Protein AF-A0A2N0NR25-F1 (afdb_monomer)

InterPro domains:
  IPR013083 Zinc finger, RING/FYVE/PHD-type [G3DSA:3.30.40.10] (172-252)

Mean predicted aligned error: 12.13 Å

pLDDT: mean 76.72, std 20.19, range [31.14, 97.19]

Nearest PDB structures (foldseek):
  7bfq-assembly1_C  TM=3.599E-01  e=1.971E-01  Homo sapiens
  8fbk-assembly1_A  TM=4.829E-01  e=1.375E+00  synthetic construct
  3sl9-assembly4_G  TM=4.661E-01  e=1.443E+00  Homo sapiens
  6w2v-assembly1_A  TM=3.492E-01  e=6.635E-01  synthetic construct
  7mp5-assembly1_B  TM=3.362E-01  e=1.515E+00  Homo sapiens

Secondary structure (DSSP, 8-state):
-HHHHHHHHHHHHHHHHHTTSPPPTHHHHHHHHHHHHHHHTTS-S-GGGGG--SS----TTHHHHHHHHHHHHHHHH---HHHHHHHHHHHHHHHHH-SSHHHHHHHHHHHHHHHHH-TTTSTHHHHHHHHHHHHHHHH--SSSS-HHHHHHHHHHHHHHHHHHHS-STT--------SSTHHHHHHHHHHHHB-TTT-SB-SEEEEETTS-EEEHHHHHH-SSSB-TTT--B--GGGEEEEE-HHHHHHHHHHHHHTTSS--HHHHHHHHHTTS----------

Structure (mmCIF, N/CA/C/O backbone):
data_AF-A0A2N0NR25-F1
#
_entry.id   AF-A0A2N0NR25-F1
#
loop_
_atom_site.group_PDB
_atom_site.id
_atom_site.type_symbol
_atom_site.label_atom_id
_atom_site.label_alt_id
_atom_site.label_comp_id
_atom_site.label_asym_id
_atom_site.label_entity_id
_atom_site.label_seq_id
_atom_site.pdbx_PDB_ins_code
_atom_site.Cartn_x
_atom_site.Cartn_y
_atom_site.Cartn_z
_atom_site.occupancy
_atom_site.B_iso_or_equiv
_atom_site.auth_seq_id
_atom_site.auth_comp_id
_atom_site.auth_asym_id
_atom_site.auth_atom_id
_atom_site.pdbx_PDB_model_num
ATOM 1 N N . MET A 1 1 ? -8.308 -1.588 2.323 1.00 85.00 1 MET A N 1
ATOM 2 C CA . MET A 1 1 ? -7.421 -1.716 3.499 1.00 85.00 1 MET A CA 1
ATOM 3 C C . MET A 1 1 ? -6.964 -3.151 3.746 1.00 85.00 1 MET A C 1
ATOM 5 O O . MET A 1 1 ? -5.822 -3.405 3.422 1.00 85.00 1 MET A O 1
ATOM 9 N N . VAL A 1 2 ? -7.801 -4.110 4.178 1.00 87.12 2 VAL A N 1
ATOM 10 C CA . VAL A 1 2 ? -7.342 -5.496 4.485 1.00 87.12 2 VAL A CA 1
ATOM 11 C C . VAL A 1 2 ? -6.565 -6.168 3.344 1.00 87.12 2 VAL A C 1
ATOM 13 O O . VAL A 1 2 ? -5.477 -6.680 3.563 1.00 87.12 2 VAL A O 1
ATOM 16 N N . LEU A 1 3 ? -7.084 -6.138 2.112 1.00 91.06 3 LEU A N 1
ATOM 17 C CA . LEU A 1 3 ? -6.366 -6.705 0.959 1.00 91.06 3 LEU A CA 1
ATOM 18 C C . LEU A 1 3 ? -5.025 -6.006 0.699 1.00 91.06 3 LEU A C 1
ATOM 20 O O . LEU A 1 3 ? -4.043 -6.673 0.393 1.00 91.06 3 LEU A O 1
ATOM 24 N N . MET A 1 4 ? -4.972 -4.682 0.876 1.00 94.19 4 MET A N 1
ATOM 25 C CA . MET A 1 4 ? -3.715 -3.943 0.759 1.00 94.19 4 MET A CA 1
ATOM 26 C C . MET A 1 4 ? -2.737 -4.372 1.849 1.00 94.19 4 MET A C 1
ATOM 28 O O . MET A 1 4 ? -1.580 -4.602 1.534 1.00 94.19 4 MET A O 1
ATOM 32 N N . GLU A 1 5 ? -3.188 -4.551 3.091 1.00 93.94 5 GLU A N 1
ATOM 33 C CA . GLU A 1 5 ? -2.326 -5.021 4.180 1.00 93.94 5 GLU A CA 1
ATOM 34 C C . GLU A 1 5 ? -1.690 -6.375 3.840 1.00 93.94 5 GLU A C 1
ATOM 36 O O . GLU A 1 5 ? -0.487 -6.558 4.022 1.00 93.94 5 GLU A O 1
ATOM 41 N N . TYR A 1 6 ? -2.462 -7.299 3.257 1.00 93.50 6 TYR A N 1
ATOM 42 C CA . TYR A 1 6 ? -1.918 -8.560 2.752 1.00 93.50 6 TYR A CA 1
ATOM 43 C C . TYR A 1 6 ? -0.880 -8.340 1.649 1.00 93.50 6 TYR A C 1
ATOM 45 O O . TYR A 1 6 ? 0.199 -8.926 1.714 1.00 93.50 6 TYR A O 1
ATOM 53 N N . PHE A 1 7 ? -1.166 -7.494 0.657 1.00 94.00 7 PHE A N 1
ATOM 54 C CA . PHE A 1 7 ? -0.228 -7.208 -0.434 1.00 94.00 7 PHE A CA 1
ATOM 55 C C . PHE A 1 7 ? 1.091 -6.636 0.087 1.00 94.00 7 PHE A C 1
ATOM 57 O O . PHE A 1 7 ? 2.157 -7.142 -0.262 1.00 94.00 7 PHE A O 1
ATOM 64 N N . TRP A 1 8 ? 1.021 -5.651 0.981 1.00 93.69 8 TRP A N 1
ATOM 65 C CA . TRP A 1 8 ? 2.184 -5.060 1.637 1.00 93.69 8 TRP A CA 1
ATOM 66 C C . TRP A 1 8 ? 2.956 -6.087 2.477 1.00 93.69 8 TRP A C 1
ATOM 68 O O . TRP A 1 8 ? 4.179 -6.162 2.377 1.00 93.69 8 TRP A O 1
ATOM 78 N N . SER A 1 9 ? 2.257 -6.942 3.230 1.00 91.88 9 SER A N 1
ATOM 79 C CA . SER A 1 9 ? 2.874 -8.002 4.042 1.00 91.88 9 SER A CA 1
ATOM 80 C C . SER A 1 9 ? 3.640 -9.027 3.203 1.00 91.88 9 SER A C 1
ATOM 82 O O . SER A 1 9 ? 4.720 -9.475 3.590 1.00 91.88 9 SER A O 1
ATOM 84 N N . TYR A 1 10 ? 3.086 -9.443 2.062 1.00 89.75 10 TYR A N 1
ATOM 85 C CA . TYR A 1 10 ? 3.768 -10.383 1.173 1.00 89.75 10 TYR A CA 1
ATOM 86 C C . TYR A 1 10 ? 4.930 -9.727 0.433 1.00 89.75 10 TYR A C 1
ATOM 88 O O . TYR A 1 10 ? 5.976 -10.356 0.283 1.00 89.75 10 TYR A O 1
ATOM 96 N N . LEU A 1 11 ? 4.774 -8.468 0.023 1.00 88.75 11 LEU A N 1
ATOM 97 C CA . LEU A 1 11 ? 5.850 -7.711 -0.601 1.00 88.75 11 LEU A CA 1
ATOM 98 C C . LEU A 1 11 ? 7.057 -7.562 0.340 1.00 88.75 11 LEU A C 1
ATOM 100 O O . LEU A 1 11 ? 8.195 -7.761 -0.085 1.00 88.75 11 LEU A O 1
ATOM 104 N N . GLU A 1 12 ? 6.814 -7.268 1.621 1.00 87.38 12 GLU A N 1
ATOM 105 C CA . GLU A 1 12 ? 7.863 -7.195 2.644 1.00 87.38 12 GLU A CA 1
ATOM 106 C C . GLU A 1 12 ? 8.647 -8.515 2.741 1.00 87.38 12 GLU A C 1
ATOM 108 O O . GLU A 1 12 ? 9.879 -8.508 2.735 1.00 87.38 12 GLU A O 1
ATOM 113 N N . LYS A 1 13 ? 7.944 -9.656 2.744 1.00 85.19 13 LYS A N 1
ATOM 114 C CA . LYS A 1 13 ? 8.562 -10.992 2.794 1.00 85.19 13 LYS A CA 1
ATOM 115 C C . LYS A 1 13 ? 9.376 -11.315 1.544 1.00 85.19 13 LYS A C 1
ATOM 117 O O . LYS A 1 13 ? 10.512 -11.769 1.662 1.00 85.19 13 LYS A O 1
ATOM 122 N N . GLU A 1 14 ? 8.815 -11.076 0.359 1.00 79.62 14 GLU A N 1
ATOM 123 C CA . GLU A 1 14 ? 9.507 -11.328 -0.909 1.00 79.62 14 GLU A CA 1
ATOM 124 C C . GLU A 1 14 ? 10.803 -10.525 -0.987 1.00 79.62 14 GLU A C 1
ATOM 126 O O . GLU A 1 14 ? 11.853 -11.069 -1.325 1.00 79.62 14 GLU A O 1
ATOM 131 N N . ARG A 1 15 ? 10.767 -9.258 -0.568 1.00 75.50 15 ARG A N 1
ATOM 132 C CA . ARG A 1 15 ? 11.955 -8.410 -0.487 1.00 75.50 15 ARG A CA 1
ATOM 133 C C . ARG A 1 15 ? 13.023 -8.977 0.447 1.00 75.50 15 ARG A C 1
ATOM 135 O O . ARG A 1 15 ? 14.198 -8.979 0.078 1.00 75.50 15 ARG A O 1
ATOM 142 N N . SER A 1 16 ? 12.646 -9.436 1.641 1.00 73.12 16 SER A N 1
ATOM 143 C CA . SER A 1 16 ? 13.597 -10.065 2.565 1.00 73.12 16 SER A CA 1
ATOM 144 C C . SER A 1 16 ? 14.283 -11.282 1.937 1.00 73.12 16 SER A C 1
ATOM 146 O O . SER A 1 16 ? 15.469 -11.482 2.172 1.00 73.12 16 SER A O 1
ATOM 148 N N . ASN A 1 17 ? 13.586 -12.038 1.084 1.00 66.69 17 ASN A N 1
ATOM 149 C CA . ASN A 1 17 ? 14.153 -13.188 0.376 1.00 66.69 17 ASN A CA 1
ATOM 150 C C . ASN A 1 17 ? 15.095 -12.787 -0.775 1.00 66.69 17 ASN A C 1
ATOM 152 O 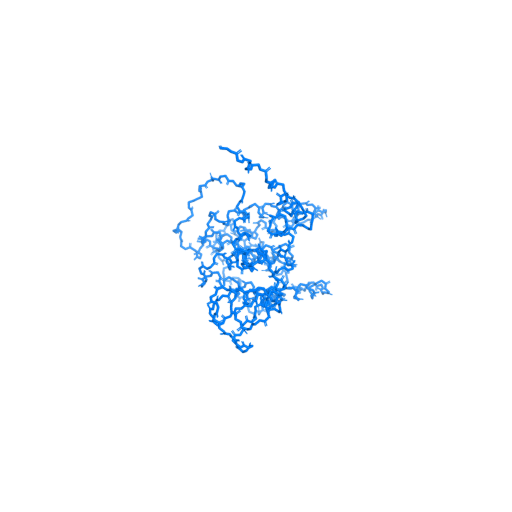O . ASN A 1 17 ? 16.104 -13.455 -0.996 1.00 66.69 17 ASN A O 1
ATOM 156 N N . VAL A 1 18 ? 14.799 -11.695 -1.494 1.00 64.06 18 VAL A N 1
ATOM 157 C CA . VAL A 1 18 ? 15.657 -11.174 -2.580 1.00 64.06 18 VAL A CA 1
ATOM 158 C C . VAL A 1 18 ? 17.027 -10.744 -2.061 1.00 64.06 18 VAL A C 1
ATOM 160 O O . VAL A 1 18 ? 18.036 -11.010 -2.704 1.00 64.06 18 VAL A O 1
ATOM 163 N N . ALA A 1 19 ? 17.087 -10.129 -0.878 1.00 56.50 19 ALA A N 1
ATOM 164 C CA . ALA A 1 19 ? 18.354 -9.722 -0.269 1.00 56.50 19 ALA A CA 1
ATOM 165 C C . ALA A 1 19 ? 19.300 -10.906 0.034 1.00 56.50 19 ALA A C 1
ATOM 167 O O . ALA A 1 19 ? 20.488 -10.683 0.255 1.00 56.50 19 ALA A O 1
ATOM 168 N N . LEU A 1 20 ? 18.791 -12.147 0.037 1.00 50.25 20 LEU A N 1
ATOM 169 C CA . LEU A 1 20 ? 19.560 -13.362 0.316 1.00 50.25 20 LEU A CA 1
ATOM 170 C C . LEU A 1 20 ? 20.011 -14.146 -0.930 1.00 50.25 20 LEU A C 1
ATOM 172 O O . LEU A 1 20 ? 20.940 -14.938 -0.803 1.00 50.25 20 LEU A O 1
ATOM 176 N N . ASN A 1 21 ? 19.413 -13.947 -2.111 1.00 47.53 21 ASN A N 1
ATOM 177 C CA . ASN A 1 21 ? 19.676 -14.788 -3.290 1.00 47.53 21 ASN A CA 1
ATOM 178 C C . ASN A 1 21 ? 19.970 -13.942 -4.543 1.00 47.53 21 ASN A C 1
ATOM 180 O O . ASN A 1 21 ? 19.157 -13.110 -4.940 1.00 47.53 21 ASN A O 1
ATOM 184 N N . SER A 1 22 ? 21.119 -14.169 -5.192 1.00 45.81 22 SER A N 1
ATOM 185 C CA . SER A 1 22 ? 21.520 -13.444 -6.406 1.00 45.81 22 SER A CA 1
ATOM 186 C C . SER A 1 22 ? 20.692 -13.841 -7.636 1.00 45.81 22 SER A C 1
ATOM 188 O O . SER A 1 22 ? 20.356 -15.008 -7.835 1.00 45.81 22 SER A O 1
ATOM 190 N N . VAL A 1 23 ? 20.386 -12.838 -8.461 1.00 52.59 23 VAL A N 1
ATOM 191 C CA . VAL A 1 23 ? 19.492 -12.873 -9.630 1.00 52.59 23 VAL A CA 1
ATOM 192 C C . VAL A 1 23 ? 19.959 -13.880 -10.696 1.00 52.59 23 VAL A C 1
ATOM 194 O O . VAL A 1 23 ? 21.131 -13.912 -11.066 1.00 52.59 23 VAL A O 1
ATOM 197 N N . LEU A 1 24 ? 19.018 -14.701 -11.179 1.00 50.34 24 LEU A N 1
ATOM 198 C CA . LEU A 1 24 ? 19.195 -15.748 -12.196 1.00 50.34 24 LEU A CA 1
ATOM 199 C C . LEU A 1 24 ? 19.086 -15.216 -13.643 1.00 50.34 24 LEU A C 1
ATOM 201 O O . LEU A 1 24 ? 18.518 -14.158 -13.911 1.00 50.34 24 LEU A O 1
ATOM 205 N N . ASP A 1 25 ? 19.576 -16.041 -14.570 1.00 44.34 25 ASP A N 1
ATOM 206 C CA . ASP A 1 25 ? 19.755 -15.866 -16.023 1.00 44.34 25 ASP A CA 1
ATOM 207 C C . ASP A 1 25 ? 18.540 -15.326 -16.823 1.00 44.34 25 ASP A C 1
ATOM 209 O O . ASP A 1 25 ? 18.700 -14.799 -17.921 1.00 44.34 25 ASP A O 1
ATOM 213 N N . SER A 1 26 ? 17.310 -15.380 -16.295 1.00 50.06 26 SER A N 1
ATOM 214 C CA . SER A 1 26 ? 16.101 -14.900 -16.992 1.00 50.06 26 SER A CA 1
ATOM 215 C C . SER A 1 26 ? 15.962 -13.374 -17.056 1.00 50.06 26 SER A C 1
ATOM 217 O O . SER A 1 26 ? 15.250 -12.867 -17.926 1.00 50.06 26 SER A O 1
ATOM 219 N N . GLN A 1 27 ? 16.673 -12.631 -16.203 1.00 58.12 27 GLN A N 1
ATOM 220 C CA . GLN A 1 27 ? 16.675 -11.167 -16.243 1.00 58.12 27 GLN A CA 1
ATOM 221 C C . GLN A 1 27 ? 17.344 -10.614 -17.511 1.00 58.12 27 GLN A C 1
ATOM 223 O O . GLN A 1 27 ? 16.845 -9.665 -18.118 1.00 58.12 27 GLN A O 1
ATOM 228 N N . SER A 1 28 ? 18.432 -11.253 -17.950 1.00 60.28 28 SER A N 1
ATOM 229 C CA . SER A 1 28 ? 19.191 -10.833 -19.132 1.00 60.28 28 SER A CA 1
ATOM 230 C C . SER A 1 28 ? 18.331 -10.870 -20.403 1.00 60.28 28 SER A C 1
ATOM 232 O O . SER A 1 28 ? 18.379 -9.941 -21.209 1.00 60.28 28 SER A O 1
ATOM 234 N N . LYS A 1 29 ? 17.463 -11.887 -20.535 1.00 60.28 29 LYS A N 1
ATOM 235 C CA . LYS A 1 29 ? 16.533 -12.050 -21.664 1.00 60.28 29 LYS A CA 1
ATOM 236 C C . LYS A 1 29 ? 15.490 -10.931 -21.725 1.00 60.28 29 LYS A C 1
ATOM 238 O O . LYS A 1 29 ? 15.228 -10.403 -22.803 1.00 60.28 29 LYS A O 1
ATOM 243 N N . PHE A 1 30 ? 14.899 -10.544 -20.592 1.00 63.53 30 PHE A N 1
ATOM 244 C CA . PHE A 1 30 ? 13.914 -9.455 -20.564 1.00 63.53 30 PHE A CA 1
ATOM 245 C C . PHE A 1 30 ? 14.567 -8.097 -20.855 1.00 63.53 30 PHE A C 1
ATOM 247 O O . PHE A 1 30 ? 14.031 -7.310 -21.637 1.00 63.53 30 PHE A O 1
ATOM 254 N N . ASP A 1 31 ? 15.754 -7.844 -20.297 1.00 65.19 31 ASP A N 1
ATOM 255 C CA . ASP A 1 31 ? 16.522 -6.629 -20.584 1.00 65.19 31 ASP A CA 1
ATOM 256 C C . ASP A 1 31 ? 16.915 -6.538 -22.058 1.00 65.19 31 ASP A C 1
ATOM 258 O O . ASP A 1 31 ? 16.825 -5.469 -22.668 1.00 65.19 31 ASP A O 1
ATOM 262 N N . GLU A 1 32 ? 17.313 -7.655 -22.664 1.00 67.50 32 GLU A N 1
ATOM 263 C CA . GLU A 1 32 ? 17.609 -7.725 -24.089 1.00 67.50 32 GLU A CA 1
ATOM 264 C C . GLU A 1 32 ? 16.365 -7.417 -24.933 1.00 67.50 32 GLU A C 1
ATOM 266 O O . GLU A 1 32 ? 16.444 -6.606 -25.857 1.00 67.50 32 GLU A O 1
ATOM 271 N N . ILE A 1 33 ? 15.211 -8.002 -24.596 1.00 64.69 33 ILE A N 1
ATOM 272 C CA . ILE A 1 33 ? 13.935 -7.756 -25.282 1.00 64.69 33 ILE A CA 1
ATOM 273 C C . ILE A 1 33 ? 13.518 -6.287 -25.159 1.00 64.69 33 ILE A C 1
ATOM 275 O O . ILE A 1 33 ? 13.204 -5.667 -26.173 1.00 64.69 33 ILE A O 1
ATOM 279 N N . SER A 1 34 ? 13.565 -5.707 -23.957 1.00 59.69 34 SER A N 1
ATOM 280 C CA . SER A 1 34 ? 13.229 -4.298 -23.710 1.00 59.69 34 SER A CA 1
ATOM 281 C C . SER A 1 34 ? 14.142 -3.355 -24.506 1.00 59.69 34 SER A C 1
ATOM 283 O O . SER A 1 34 ? 13.676 -2.466 -25.226 1.00 59.69 34 SER A O 1
ATOM 285 N N . ASN A 1 35 ? 15.455 -3.603 -24.485 1.00 65.88 35 ASN A N 1
ATOM 286 C CA . ASN A 1 35 ? 16.429 -2.799 -25.223 1.00 65.88 35 ASN A CA 1
ATOM 287 C C . ASN A 1 35 ? 16.318 -2.976 -26.750 1.00 65.88 35 ASN A C 1
ATOM 289 O O . ASN A 1 35 ? 16.480 -2.004 -27.496 1.00 65.88 35 ASN A O 1
ATOM 293 N N . LYS A 1 36 ? 16.027 -4.190 -27.241 1.00 64.56 36 LYS A N 1
ATOM 294 C CA . LYS A 1 36 ? 15.748 -4.451 -28.664 1.00 64.56 36 LYS A CA 1
ATOM 295 C C . LYS A 1 36 ? 14.467 -3.761 -29.107 1.00 64.56 36 LYS A C 1
ATOM 297 O O . LYS A 1 36 ? 14.478 -3.115 -30.150 1.00 64.56 36 LYS A O 1
ATOM 302 N N . LEU A 1 37 ? 13.409 -3.822 -28.301 1.00 57.62 37 LEU A N 1
ATOM 303 C CA . LEU A 1 37 ? 12.152 -3.125 -28.548 1.00 57.62 37 LEU A CA 1
ATOM 304 C C . LEU A 1 37 ? 12.381 -1.628 -28.701 1.00 57.62 37 LEU A C 1
ATOM 306 O O . LEU A 1 37 ? 11.933 -1.059 -29.687 1.00 57.62 37 LEU A O 1
ATOM 310 N N . VAL A 1 38 ? 13.153 -0.989 -27.818 1.00 56.56 38 VAL A N 1
ATOM 311 C CA . VAL A 1 38 ? 13.458 0.447 -27.950 1.00 56.56 38 VAL A CA 1
ATOM 312 C C . VAL A 1 38 ? 14.284 0.783 -29.193 1.00 56.56 38 VAL A C 1
ATOM 314 O O . VAL A 1 38 ? 14.025 1.800 -29.842 1.00 56.56 38 VAL A O 1
ATOM 317 N N . LYS A 1 39 ? 15.211 -0.087 -29.604 1.00 57.16 39 LYS A N 1
ATOM 318 C CA . LYS A 1 39 ? 15.923 0.071 -30.884 1.00 57.16 39 LYS A CA 1
ATOM 319 C C . LYS A 1 39 ? 14.987 -0.096 -32.089 1.00 57.16 39 LYS A C 1
ATOM 321 O O . LYS A 1 39 ? 15.091 0.675 -33.039 1.00 57.16 39 LYS A O 1
ATOM 326 N N . VAL A 1 40 ? 14.053 -1.044 -32.035 1.00 51.41 40 VAL A N 1
ATOM 327 C CA . VAL A 1 40 ? 13.039 -1.298 -33.075 1.00 51.41 40 VAL A CA 1
ATOM 328 C C . VAL A 1 40 ? 11.931 -0.242 -33.053 1.00 51.41 40 VAL A C 1
ATOM 330 O O . VAL A 1 40 ? 11.363 0.061 -34.087 1.00 51.41 40 VAL A O 1
ATOM 333 N N . PHE A 1 41 ? 11.668 0.446 -31.944 1.00 46.56 41 PHE A N 1
ATOM 334 C CA . PHE A 1 41 ? 10.737 1.580 -31.927 1.00 46.56 41 PHE A CA 1
ATOM 335 C C . PHE A 1 41 ? 11.236 2.787 -32.732 1.00 46.56 41 PHE A C 1
ATOM 337 O O . PHE A 1 41 ? 10.425 3.643 -33.078 1.00 46.56 41 PHE A O 1
ATOM 344 N N . LYS A 1 42 ? 12.523 2.830 -33.109 1.00 50.56 42 LYS A N 1
ATOM 345 C CA . LYS A 1 42 ? 13.000 3.757 -34.147 1.00 50.56 42 LYS A CA 1
ATOM 346 C C . LYS A 1 42 ? 12.573 3.334 -35.562 1.00 50.56 42 LYS A C 1
ATOM 348 O O . LYS A 1 42 ? 12.469 4.202 -36.416 1.00 50.56 42 LYS A O 1
ATOM 353 N N . ASN A 1 43 ? 12.275 2.050 -35.791 1.00 40.44 43 ASN A N 1
ATOM 354 C CA . ASN A 1 43 ? 11.951 1.448 -37.089 1.00 40.44 43 ASN A CA 1
ATOM 355 C C . ASN A 1 43 ? 10.791 0.420 -36.960 1.00 40.44 43 ASN A C 1
ATOM 357 O O . ASN A 1 43 ? 11.002 -0.759 -36.693 1.00 40.44 43 ASN A O 1
ATOM 361 N N . THR A 1 44 ? 9.560 0.897 -37.138 1.00 39.81 44 THR A N 1
ATOM 362 C CA . THR A 1 44 ? 8.237 0.238 -37.051 1.00 39.81 44 THR A CA 1
ATOM 363 C C . THR A 1 44 ? 8.134 -1.266 -37.410 1.00 39.81 44 THR A C 1
ATOM 365 O O . THR A 1 44 ? 8.597 -1.685 -38.465 1.00 39.81 44 THR A O 1
ATOM 368 N N . GLY A 1 45 ? 7.351 -2.042 -36.631 1.00 39.91 45 GLY A N 1
ATOM 369 C CA . GLY A 1 45 ? 6.303 -2.912 -37.213 1.00 39.91 45 GLY A CA 1
ATOM 370 C C . GLY A 1 45 ? 6.202 -4.402 -36.834 1.00 39.91 45 GLY A C 1
ATOM 371 O O . GLY A 1 45 ? 5.082 -4.887 -36.731 1.00 39.91 45 GLY A O 1
ATOM 372 N N . ASN A 1 46 ? 7.296 -5.143 -36.614 1.00 44.84 46 ASN A N 1
ATOM 373 C CA . ASN A 1 46 ? 7.253 -6.622 -36.750 1.00 44.84 46 ASN A CA 1
ATOM 374 C C . ASN A 1 46 ? 7.514 -7.474 -35.484 1.00 44.84 46 ASN A C 1
ATOM 376 O O . ASN A 1 46 ? 7.623 -8.692 -35.585 1.00 44.84 46 ASN A O 1
ATOM 380 N N . PHE A 1 47 ? 7.603 -6.884 -34.289 1.00 40.72 47 PHE A N 1
ATOM 381 C CA . PHE A 1 47 ? 8.230 -7.548 -33.130 1.00 40.72 47 PHE A CA 1
ATOM 382 C C . PHE A 1 47 ? 7.373 -8.594 -32.384 1.00 40.72 47 PHE A C 1
ATOM 384 O O . PHE A 1 47 ? 7.925 -9.477 -31.735 1.00 40.72 47 PHE A O 1
ATOM 391 N N . ILE A 1 48 ? 6.036 -8.537 -32.460 1.00 44.12 48 ILE A N 1
ATOM 392 C CA . ILE A 1 48 ? 5.165 -9.441 -31.672 1.00 44.12 48 ILE A CA 1
ATOM 393 C C . ILE A 1 48 ? 5.397 -10.922 -32.034 1.00 44.12 48 ILE A C 1
ATOM 395 O O . ILE A 1 48 ? 5.265 -11.788 -31.175 1.00 44.12 48 ILE A O 1
ATOM 399 N N . ASN A 1 49 ? 5.834 -11.209 -33.263 1.00 45.84 49 ASN A N 1
ATOM 400 C CA . ASN A 1 49 ? 6.103 -12.573 -33.720 1.00 45.84 49 ASN A CA 1
ATOM 401 C C . ASN A 1 49 ? 7.397 -13.179 -33.141 1.00 45.84 49 ASN A C 1
ATOM 403 O O . ASN A 1 49 ? 7.481 -14.399 -33.031 1.00 45.84 49 ASN A O 1
ATOM 407 N N . ASP A 1 50 ? 8.363 -12.359 -32.708 1.00 44.78 50 ASP A N 1
ATOM 408 C CA . ASP A 1 50 ? 9.642 -12.835 -32.149 1.00 44.78 50 ASP A CA 1
ATOM 409 C C . ASP A 1 50 ? 9.550 -13.170 -30.647 1.00 44.78 50 ASP A C 1
ATOM 411 O O . ASP A 1 50 ? 10.413 -13.857 -30.102 1.00 44.78 50 ASP A O 1
ATOM 415 N N . LEU A 1 51 ? 8.490 -12.715 -29.965 1.00 42.03 51 LEU A N 1
ATOM 416 C CA . LEU A 1 51 ? 8.262 -12.969 -28.537 1.00 42.03 51 LEU A CA 1
ATOM 417 C C . LEU A 1 51 ? 7.666 -14.367 -28.261 1.00 42.03 51 LEU A C 1
ATOM 419 O O . LEU A 1 51 ? 7.689 -14.834 -27.126 1.00 42.03 51 LEU A O 1
ATOM 423 N N . VAL A 1 52 ? 7.147 -15.051 -29.289 1.00 44.75 52 VAL A N 1
ATOM 424 C CA . VAL A 1 52 ? 6.437 -16.349 -29.201 1.00 44.75 52 VAL A CA 1
ATOM 425 C C . VAL A 1 52 ? 7.412 -17.546 -29.264 1.00 44.75 52 VAL A C 1
ATOM 427 O O . VAL A 1 52 ? 7.072 -18.648 -29.687 1.00 44.75 52 VAL A O 1
ATOM 430 N N . GLY A 1 53 ? 8.664 -17.354 -28.846 1.00 41.09 53 GLY A N 1
ATOM 431 C CA . GLY A 1 53 ? 9.661 -18.421 -28.754 1.00 41.09 53 GLY A CA 1
ATOM 432 C C . GLY A 1 53 ? 9.409 -19.360 -27.567 1.00 41.09 53 GLY A C 1
ATOM 433 O O . GLY A 1 53 ? 9.968 -19.135 -26.506 1.00 41.09 53 GLY A O 1
ATOM 434 N N . ASN A 1 54 ? 8.557 -20.371 -27.774 1.00 42.03 54 ASN A N 1
ATOM 435 C CA . ASN A 1 54 ? 8.334 -21.696 -27.141 1.00 42.03 54 ASN A CA 1
ATOM 436 C C . ASN A 1 54 ? 8.979 -22.152 -25.795 1.00 42.03 54 ASN A C 1
ATOM 438 O O . ASN A 1 54 ? 8.922 -23.345 -25.504 1.00 42.03 54 ASN A O 1
ATOM 442 N N . GLU A 1 55 ? 9.504 -21.293 -24.922 1.00 40.78 55 GLU A N 1
ATOM 443 C CA . GLU A 1 55 ? 9.832 -21.647 -23.529 1.00 40.78 55 GLU A CA 1
ATOM 444 C C . GLU A 1 55 ? 9.160 -20.669 -22.555 1.00 40.78 55 GLU A C 1
ATOM 446 O O . GLU A 1 55 ? 9.299 -19.454 -22.722 1.00 40.78 55 GLU A O 1
ATOM 451 N N . PRO A 1 56 ? 8.429 -21.149 -21.526 1.00 42.16 56 PRO A N 1
ATOM 452 C CA . PRO A 1 56 ? 7.869 -20.263 -20.517 1.00 42.16 56 PRO A CA 1
ATOM 453 C C . PRO A 1 56 ? 9.020 -19.560 -19.794 1.00 42.16 56 PRO A C 1
ATOM 455 O O . PRO A 1 56 ? 9.822 -20.194 -19.109 1.00 42.16 56 PRO A O 1
ATOM 458 N N . LEU A 1 57 ? 9.107 -18.238 -19.954 1.00 51.22 57 LEU A N 1
ATOM 459 C CA . LEU A 1 57 ? 10.033 -17.405 -19.198 1.00 51.22 57 LEU A CA 1
ATOM 460 C C . LEU A 1 57 ? 9.710 -17.577 -17.706 1.00 51.22 57 LEU A C 1
ATOM 462 O O . LEU A 1 57 ? 8.756 -16.991 -17.195 1.00 51.22 57 LEU A O 1
ATOM 466 N N . ALA A 1 58 ? 10.491 -18.398 -17.002 1.00 50.78 58 ALA A N 1
ATOM 467 C CA . ALA A 1 58 ? 10.491 -18.445 -15.546 1.00 50.78 58 ALA A CA 1
ATOM 468 C C . ALA A 1 58 ? 11.106 -17.132 -15.040 1.00 50.78 58 ALA A C 1
ATOM 470 O O . ALA A 1 58 ? 12.312 -17.025 -14.791 1.00 50.78 58 ALA A O 1
ATOM 471 N N . LEU A 1 59 ? 10.282 -16.085 -15.006 1.00 56.56 59 LEU A N 1
ATOM 472 C CA . LEU A 1 59 ? 10.702 -14.759 -14.581 1.00 56.56 59 LEU A CA 1
ATOM 473 C C . LEU A 1 59 ? 10.953 -14.786 -13.067 1.00 56.56 59 LEU A C 1
ATOM 475 O O . LEU A 1 59 ? 10.169 -15.383 -12.327 1.00 56.56 59 LEU A O 1
ATOM 479 N N . PRO A 1 60 ? 12.046 -14.185 -12.575 1.00 62.00 60 PRO A N 1
ATOM 480 C CA . PRO A 1 60 ? 12.289 -14.118 -11.145 1.00 62.00 60 PRO A CA 1
ATOM 481 C C . PRO A 1 60 ? 11.236 -13.205 -10.500 1.00 62.00 60 PRO A C 1
ATOM 483 O O . PRO A 1 60 ? 10.755 -12.261 -11.127 1.00 62.00 60 PRO A O 1
ATOM 486 N N . HIS A 1 61 ? 10.910 -13.452 -9.229 1.00 74.19 61 HIS A N 1
ATOM 487 C CA . HIS A 1 61 ? 9.977 -12.629 -8.441 1.00 74.19 61 HIS A CA 1
ATOM 488 C C . HIS A 1 61 ? 8.523 -12.615 -8.958 1.00 74.19 61 HIS A C 1
ATOM 490 O O . HIS A 1 61 ? 7.804 -11.630 -8.788 1.00 74.19 61 HIS A O 1
ATOM 496 N N . THR A 1 62 ? 8.047 -13.726 -9.534 1.00 81.44 62 THR A N 1
ATOM 497 C CA . THR A 1 62 ? 6.657 -13.892 -10.007 1.00 81.44 62 THR A CA 1
ATOM 498 C C . THR A 1 62 ? 5.607 -13.557 -8.949 1.00 81.44 62 THR A C 1
ATOM 500 O O . THR A 1 62 ? 4.567 -13.002 -9.292 1.00 81.44 62 THR A O 1
ATOM 503 N N . LEU A 1 63 ? 5.856 -13.854 -7.666 1.00 87.31 63 LEU A N 1
ATOM 504 C CA . LEU A 1 63 ? 4.914 -13.509 -6.598 1.00 87.31 63 LEU A CA 1
ATOM 505 C C . LEU A 1 63 ? 4.814 -11.991 -6.408 1.00 87.31 63 LEU A C 1
ATOM 507 O O . LEU A 1 63 ? 3.707 -11.465 -6.346 1.00 87.31 63 LEU A O 1
ATOM 511 N N . TRP A 1 64 ? 5.946 -11.281 -6.380 1.00 90.06 64 TRP A N 1
ATOM 512 C CA . TRP A 1 64 ? 5.964 -9.817 -6.345 1.00 90.06 64 TRP A CA 1
ATOM 513 C C . TRP A 1 64 ? 5.216 -9.241 -7.550 1.00 90.06 64 TRP A C 1
ATOM 515 O O . TRP A 1 64 ? 4.307 -8.429 -7.378 1.00 90.06 64 TRP A O 1
ATOM 525 N N . PHE A 1 65 ? 5.513 -9.721 -8.759 1.00 89.50 65 PHE A N 1
ATOM 526 C CA . PHE A 1 65 ? 4.778 -9.302 -9.951 1.00 89.50 65 PHE A CA 1
ATOM 527 C C . PHE A 1 65 ? 3.272 -9.565 -9.816 1.00 89.50 65 PHE A C 1
ATOM 529 O O . PHE A 1 65 ? 2.472 -8.679 -10.098 1.00 89.50 65 PHE A O 1
ATOM 536 N N . GLY A 1 66 ? 2.877 -10.747 -9.338 1.00 90.81 66 GLY A N 1
ATOM 537 C CA . GLY A 1 66 ? 1.478 -11.110 -9.122 1.00 90.81 66 GLY A CA 1
ATOM 538 C C . GLY A 1 66 ? 0.778 -10.209 -8.103 1.00 90.81 66 GLY A C 1
ATOM 539 O O . GLY A 1 66 ? -0.360 -9.812 -8.322 1.00 90.81 66 GLY A O 1
ATOM 540 N N . ILE A 1 67 ? 1.458 -9.812 -7.025 1.00 94.56 67 ILE A N 1
ATOM 541 C CA . ILE A 1 67 ? 0.931 -8.844 -6.049 1.00 94.56 67 ILE A CA 1
ATOM 542 C C . ILE A 1 67 ? 0.705 -7.483 -6.707 1.00 94.56 67 ILE A C 1
ATOM 544 O O . ILE A 1 67 ? -0.335 -6.861 -6.490 1.00 94.56 67 ILE A O 1
ATOM 548 N N . LEU A 1 68 ? 1.651 -7.025 -7.528 1.00 94.81 68 LEU A N 1
ATOM 549 C CA . LEU A 1 68 ? 1.505 -5.779 -8.276 1.00 94.81 68 LEU A CA 1
ATOM 550 C C . LEU A 1 68 ? 0.366 -5.867 -9.304 1.00 94.81 68 LEU A C 1
ATOM 552 O O . LEU A 1 68 ? -0.432 -4.940 -9.420 1.00 94.81 68 LEU A O 1
ATOM 556 N N . ASP A 1 69 ? 0.216 -6.994 -9.993 1.00 92.62 69 ASP A N 1
ATOM 557 C CA . ASP A 1 69 ? -0.902 -7.233 -10.909 1.00 92.62 69 ASP A CA 1
ATOM 558 C C . ASP A 1 69 ? -2.260 -7.210 -10.193 1.00 92.62 69 ASP A C 1
ATOM 560 O O . ASP A 1 69 ? -3.200 -6.543 -10.629 1.00 92.62 69 ASP A O 1
ATOM 564 N N . LEU A 1 70 ? -2.349 -7.833 -9.018 1.00 95.38 70 LEU A N 1
ATOM 565 C CA . LEU A 1 70 ? -3.535 -7.743 -8.171 1.00 95.38 70 LEU A CA 1
ATOM 566 C C . LEU A 1 70 ? -3.794 -6.311 -7.683 1.00 95.38 70 LEU A C 1
ATOM 568 O O . LEU A 1 70 ? -4.949 -5.890 -7.635 1.00 95.38 70 LEU A O 1
ATOM 572 N N . ALA A 1 71 ? -2.753 -5.541 -7.352 1.00 96.06 71 ALA A N 1
ATOM 573 C CA . ALA A 1 71 ? -2.891 -4.133 -6.982 1.00 96.06 71 ALA A CA 1
ATOM 574 C C . ALA A 1 71 ? -3.427 -3.288 -8.151 1.00 96.06 71 ALA A C 1
ATOM 576 O O . ALA A 1 71 ? -4.307 -2.451 -7.954 1.00 96.06 71 ALA A O 1
ATOM 577 N N . GLN A 1 72 ? -2.981 -3.550 -9.380 1.00 93.38 72 GLN A N 1
ATOM 578 C CA . GLN A 1 72 ? -3.549 -2.929 -10.575 1.00 93.38 72 GLN A CA 1
ATOM 579 C C . GLN A 1 72 ? -5.027 -3.290 -10.762 1.00 93.38 72 GLN A C 1
ATOM 581 O O . GLN A 1 72 ? -5.855 -2.412 -11.001 1.00 93.38 72 GLN A O 1
ATOM 586 N N . ASN A 1 73 ? -5.392 -4.560 -10.582 1.00 92.00 73 ASN A N 1
ATOM 587 C CA . ASN A 1 73 ? -6.794 -4.976 -10.620 1.00 92.00 73 ASN A CA 1
ATOM 588 C C . ASN A 1 73 ? -7.625 -4.265 -9.538 1.00 92.00 73 ASN A C 1
ATOM 590 O O . ASN A 1 73 ? -8.735 -3.811 -9.819 1.00 92.00 73 ASN A O 1
ATOM 594 N N . LEU A 1 74 ? -7.076 -4.079 -8.328 1.00 93.44 74 LEU A N 1
ATOM 595 C CA . LEU A 1 74 ? -7.719 -3.287 -7.274 1.00 93.44 74 LEU A CA 1
ATOM 596 C C . LEU A 1 74 ? -7.946 -1.832 -7.690 1.00 93.44 74 LEU A C 1
ATOM 598 O O . LEU A 1 74 ? -8.994 -1.273 -7.366 1.00 93.44 74 LEU A O 1
ATOM 602 N N . ILE A 1 75 ? -7.000 -1.223 -8.405 1.00 92.75 75 ILE A N 1
ATOM 603 C CA . ILE A 1 75 ? -7.140 0.140 -8.924 1.00 92.75 75 ILE A CA 1
ATOM 604 C C . ILE A 1 75 ? -8.336 0.246 -9.875 1.00 92.75 75 ILE A C 1
ATOM 606 O O . ILE A 1 75 ? -9.099 1.205 -9.773 1.00 92.75 75 ILE A O 1
ATOM 610 N N . HIS A 1 76 ? -8.531 -0.745 -10.749 1.00 88.44 76 HIS A N 1
ATOM 611 C CA . HIS A 1 76 ? -9.634 -0.761 -11.710 1.00 88.44 76 HIS A CA 1
ATOM 612 C C . HIS A 1 76 ? -11.011 -0.937 -11.060 1.00 88.44 76 HIS A C 1
ATOM 614 O O . HIS A 1 76 ? -11.973 -0.305 -11.493 1.00 88.44 76 HIS A O 1
ATOM 620 N N . ILE A 1 77 ? -11.122 -1.787 -10.036 1.00 91.06 77 ILE A N 1
ATOM 621 C CA . ILE A 1 77 ? -12.418 -2.089 -9.404 1.00 91.06 77 ILE A CA 1
ATOM 622 C C . ILE A 1 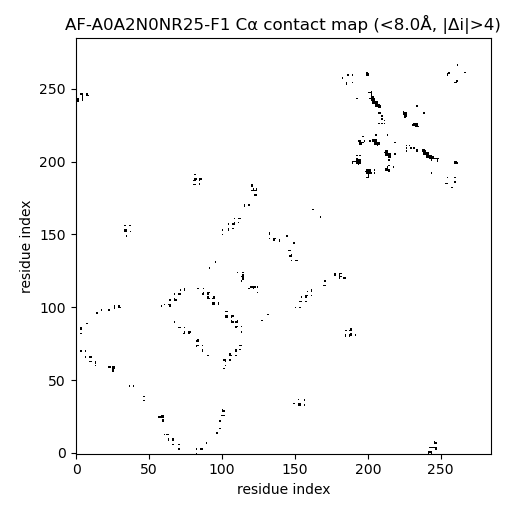77 ? -12.780 -1.127 -8.266 1.00 91.06 77 ILE A C 1
ATOM 624 O O . ILE A 1 77 ? -13.948 -1.021 -7.894 1.00 91.06 77 ILE A O 1
ATOM 628 N N . SER A 1 78 ? -11.794 -0.458 -7.665 1.00 90.12 78 SER A N 1
ATOM 629 C CA . SER A 1 78 ? -12.004 0.417 -6.513 1.00 90.12 78 SER A CA 1
ATOM 630 C C . SER A 1 78 ? -12.163 1.869 -6.939 1.00 90.12 78 SER A C 1
ATOM 632 O O . SER A 1 78 ? -11.371 2.400 -7.708 1.00 90.12 78 SER A O 1
ATOM 634 N N . THR A 1 79 ? -13.140 2.556 -6.353 1.00 90.06 79 THR A N 1
ATOM 635 C CA . THR A 1 79 ? -13.290 4.018 -6.446 1.00 90.06 79 THR A CA 1
ATOM 636 C C . THR A 1 79 ? -12.708 4.745 -5.230 1.00 90.06 79 THR A C 1
ATOM 638 O O . THR A 1 79 ? -12.753 5.974 -5.150 1.00 90.06 79 THR A O 1
ATOM 641 N N . ARG A 1 80 ? -12.171 4.005 -4.247 1.00 92.88 80 ARG A N 1
ATOM 642 C CA . ARG A 1 80 ? -11.643 4.582 -3.006 1.00 92.88 80 ARG A CA 1
ATOM 643 C C . ARG A 1 80 ? -10.265 5.190 -3.244 1.00 92.88 80 ARG A C 1
ATOM 645 O O . ARG A 1 80 ? -9.298 4.467 -3.483 1.00 92.88 80 ARG A O 1
ATOM 652 N N . LYS A 1 81 ? -10.163 6.508 -3.072 1.00 93.31 81 LYS A N 1
ATOM 653 C CA . LYS A 1 81 ? -8.915 7.264 -3.265 1.00 93.31 81 LYS A CA 1
ATOM 654 C C . LYS A 1 81 ? -7.771 6.792 -2.362 1.00 93.31 81 LYS A C 1
ATOM 656 O O . LYS A 1 81 ? -6.633 6.739 -2.804 1.00 93.31 81 LYS A O 1
ATOM 661 N N . SER A 1 82 ? -8.074 6.383 -1.133 1.00 93.44 82 SER A N 1
ATOM 662 C CA . SER A 1 82 ? -7.131 5.747 -0.200 1.00 93.44 82 SER A CA 1
ATOM 663 C C . SER A 1 82 ? -6.516 4.462 -0.761 1.00 93.44 82 SER A C 1
ATOM 665 O O . SER A 1 82 ? -5.327 4.220 -0.611 1.00 93.44 82 SER A O 1
ATOM 667 N N . THR A 1 83 ? -7.310 3.639 -1.454 1.00 95.56 83 THR A N 1
ATOM 668 C CA . THR A 1 83 ? -6.845 2.397 -2.080 1.00 95.56 83 THR A CA 1
ATOM 669 C C . THR A 1 83 ? -5.928 2.719 -3.248 1.00 95.56 83 THR A C 1
ATOM 671 O O . THR A 1 83 ? -4.861 2.121 -3.356 1.00 95.56 83 THR A O 1
ATOM 674 N N . HIS A 1 84 ? -6.290 3.705 -4.072 1.00 95.62 84 HIS A N 1
ATOM 675 C CA . HIS A 1 84 ? -5.407 4.219 -5.121 1.00 95.62 84 HIS A CA 1
ATOM 676 C C . HIS A 1 84 ? -4.108 4.787 -4.539 1.00 95.62 84 HIS A C 1
ATOM 678 O O . HIS A 1 84 ? -3.035 4.473 -5.043 1.00 95.62 84 HIS A O 1
ATOM 684 N N . GLY A 1 85 ? -4.183 5.538 -3.439 1.00 95.81 85 GLY A N 1
ATOM 685 C CA . GLY A 1 85 ? -3.019 6.063 -2.726 1.00 95.81 85 GLY A CA 1
ATOM 686 C C . GLY A 1 85 ? -2.111 4.968 -2.163 1.00 95.81 85 GLY A C 1
ATOM 687 O O . GLY A 1 85 ? -0.897 5.018 -2.338 1.00 95.81 85 GLY A O 1
ATOM 688 N N . LEU A 1 86 ? -2.681 3.929 -1.552 1.00 96.69 86 LEU A N 1
ATOM 689 C CA . LEU A 1 86 ? -1.918 2.773 -1.078 1.00 96.69 86 LEU A CA 1
ATOM 690 C C . LEU A 1 86 ? -1.252 2.019 -2.237 1.00 96.69 86 LEU A C 1
ATOM 692 O O . LEU A 1 86 ? -0.127 1.553 -2.080 1.00 96.69 86 LEU A O 1
ATOM 696 N N . CYS A 1 87 ? -1.911 1.908 -3.395 1.00 97.19 87 CYS A N 1
ATOM 697 C CA . CYS A 1 87 ? -1.311 1.303 -4.587 1.00 97.19 87 CYS A CA 1
ATOM 698 C C . CYS A 1 87 ? -0.197 2.177 -5.180 1.00 97.19 87 CYS A C 1
ATOM 700 O O . CYS A 1 87 ? 0.807 1.639 -5.637 1.00 97.19 87 CYS A O 1
ATOM 702 N N . TYR A 1 88 ? -0.338 3.506 -5.126 1.00 97.12 88 TYR A N 1
ATOM 703 C CA . TYR A 1 88 ? 0.726 4.443 -5.488 1.00 97.12 88 TYR A CA 1
ATOM 704 C C . TYR A 1 88 ? 1.976 4.203 -4.637 1.00 97.12 88 TYR A C 1
ATOM 706 O O . TYR A 1 88 ? 3.041 3.934 -5.190 1.00 97.12 88 TYR A O 1
ATOM 714 N N . TYR A 1 89 ? 1.850 4.202 -3.305 1.00 96.38 89 TYR A N 1
ATOM 715 C CA . TYR A 1 89 ? 2.997 3.952 -2.426 1.00 96.38 89 TYR A CA 1
ATOM 716 C C . TYR A 1 89 ? 3.576 2.541 -2.598 1.00 96.38 89 TYR A C 1
ATOM 718 O O . TYR A 1 89 ? 4.795 2.384 -2.570 1.00 96.38 89 TYR A O 1
ATOM 726 N N . LEU A 1 90 ? 2.734 1.528 -2.847 1.00 96.62 90 LEU A N 1
ATOM 727 C CA . LEU A 1 90 ? 3.183 0.158 -3.120 1.00 96.62 90 LEU A CA 1
ATOM 728 C C . LEU A 1 90 ? 4.037 0.098 -4.396 1.00 96.62 90 LEU A C 1
ATOM 730 O O . LEU A 1 90 ? 5.076 -0.565 -4.419 1.00 96.62 90 LEU A O 1
ATOM 734 N N . ALA A 1 91 ? 3.616 0.801 -5.452 1.00 97.12 91 ALA A N 1
ATOM 735 C CA . ALA A 1 91 ? 4.331 0.861 -6.720 1.00 97.12 91 ALA A CA 1
ATOM 736 C C . ALA A 1 91 ? 5.625 1.681 -6.619 1.00 97.12 91 ALA A C 1
ATOM 738 O O . ALA A 1 91 ? 6.649 1.242 -7.134 1.00 97.12 91 ALA A O 1
ATOM 739 N N . ILE A 1 92 ? 5.617 2.816 -5.910 1.00 95.25 92 ILE A N 1
ATOM 740 C CA . ILE A 1 92 ? 6.827 3.614 -5.660 1.00 95.25 92 ILE A CA 1
ATOM 741 C C . ILE A 1 92 ? 7.856 2.822 -4.850 1.00 95.25 92 ILE A C 1
ATOM 743 O O . ILE A 1 92 ? 9.022 2.760 -5.241 1.00 95.25 92 ILE A O 1
ATOM 747 N N . GLU A 1 93 ? 7.449 2.176 -3.752 1.00 93.06 93 GLU A N 1
ATOM 748 C CA . GLU A 1 93 ? 8.366 1.328 -2.981 1.00 93.06 93 GLU A CA 1
ATOM 749 C C . GLU A 1 93 ? 8.864 0.162 -3.836 1.00 93.06 93 GLU A C 1
ATOM 751 O O . GLU A 1 93 ? 10.053 -0.161 -3.808 1.00 93.06 93 GLU A O 1
ATOM 756 N N . SER A 1 94 ? 7.989 -0.419 -4.664 1.00 93.44 94 SER A N 1
ATOM 757 C CA . SER A 1 94 ? 8.390 -1.511 -5.543 1.00 93.44 94 SER A CA 1
ATOM 758 C C . SER A 1 94 ? 9.409 -1.082 -6.590 1.00 93.44 94 SER A C 1
ATOM 760 O O . SER A 1 94 ? 10.382 -1.792 -6.815 1.00 93.44 94 SER A O 1
ATOM 762 N N . LEU A 1 95 ? 9.230 0.094 -7.189 1.00 93.88 95 LEU A N 1
AT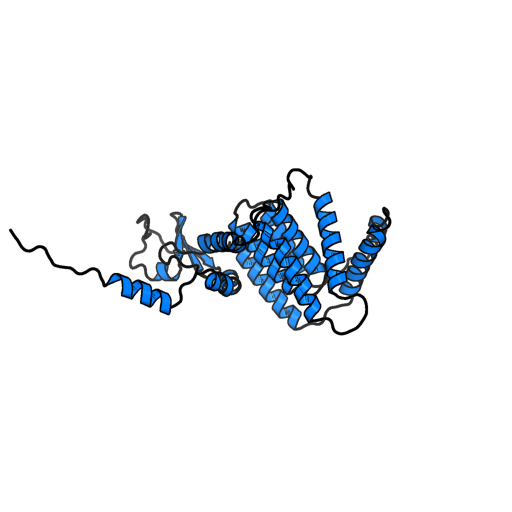OM 763 C CA . LEU A 1 95 ? 10.156 0.663 -8.161 1.00 93.88 95 LEU A CA 1
ATOM 764 C C . LEU A 1 95 ? 11.523 0.965 -7.528 1.00 93.88 95 LEU A C 1
ATOM 766 O O . LEU A 1 95 ? 12.561 0.592 -8.073 1.00 93.88 95 LEU A O 1
ATOM 770 N N . ASN A 1 96 ? 11.523 1.584 -6.343 1.00 89.88 96 ASN A N 1
ATOM 771 C CA . ASN A 1 96 ? 12.735 1.920 -5.588 1.00 89.88 96 ASN A CA 1
ATOM 772 C C . ASN A 1 96 ? 13.555 0.694 -5.168 1.00 89.88 96 ASN A C 1
ATOM 774 O O . ASN A 1 96 ? 14.754 0.811 -4.919 1.00 89.88 96 ASN A O 1
ATOM 778 N N . ARG A 1 97 ? 12.911 -0.469 -5.045 1.00 87.75 97 ARG A N 1
ATOM 779 C CA . ARG A 1 97 ? 13.528 -1.713 -4.570 1.00 87.75 97 ARG A CA 1
ATOM 780 C C . ARG A 1 97 ? 13.593 -2.798 -5.632 1.00 87.75 97 ARG A C 1
ATOM 782 O O . ARG A 1 97 ? 14.002 -3.910 -5.307 1.00 87.75 97 ARG A O 1
ATOM 789 N N . ALA A 1 98 ? 13.161 -2.499 -6.853 1.00 85.88 98 ALA A N 1
ATOM 790 C CA . ALA A 1 98 ? 13.016 -3.494 -7.894 1.00 85.88 98 ALA A CA 1
ATOM 791 C C . ALA A 1 98 ? 14.368 -4.185 -8.133 1.00 85.88 98 ALA A C 1
ATOM 793 O O . ALA A 1 98 ? 15.347 -3.506 -8.440 1.00 85.88 98 ALA A O 1
ATOM 794 N N . PRO A 1 99 ? 14.440 -5.520 -8.013 1.00 80.44 99 PRO A N 1
ATOM 795 C CA . PRO A 1 99 ? 15.682 -6.248 -8.254 1.00 80.44 99 PRO A CA 1
ATOM 796 C C . PRO A 1 99 ? 16.065 -6.250 -9.730 1.00 80.44 99 PRO A C 1
ATOM 798 O O . PRO A 1 99 ? 17.169 -6.655 -10.087 1.00 80.44 99 PRO A O 1
ATOM 801 N N . ASN A 1 100 ? 15.098 -5.935 -10.593 1.00 79.81 100 ASN A N 1
ATOM 802 C CA . ASN A 1 100 ? 15.138 -6.280 -11.991 1.00 79.81 100 ASN A CA 1
ATOM 803 C C . ASN A 1 100 ? 14.097 -5.453 -12.778 1.00 79.81 100 ASN A C 1
ATOM 805 O O . ASN A 1 100 ? 13.131 -4.930 -12.207 1.00 79.81 100 ASN A O 1
ATOM 809 N N . SER A 1 101 ? 14.283 -5.322 -14.089 1.00 82.25 101 SER A N 1
ATOM 810 C CA . SER A 1 101 ? 13.426 -4.487 -14.942 1.00 82.25 101 SER A CA 1
ATOM 811 C C . SER A 1 101 ? 12.017 -5.047 -15.156 1.00 82.25 101 SER A C 1
ATOM 813 O O . SER A 1 101 ? 11.108 -4.292 -15.498 1.00 82.25 101 SER A O 1
ATOM 815 N N . PHE A 1 102 ? 11.791 -6.337 -14.893 1.00 82.50 102 PHE A N 1
ATOM 816 C CA . PHE A 1 102 ? 10.461 -6.945 -14.939 1.00 82.50 102 PHE A CA 1
ATOM 817 C C . PHE A 1 102 ? 9.555 -6.425 -13.809 1.00 82.50 102 PHE A C 1
ATOM 819 O O . PHE A 1 102 ? 8.393 -6.086 -14.037 1.00 82.50 102 PHE A O 1
ATOM 826 N N . ILE A 1 103 ? 10.098 -6.266 -12.600 1.00 87.06 103 ILE A N 1
ATOM 827 C CA . ILE A 1 103 ? 9.388 -5.616 -11.491 1.00 87.06 103 ILE A CA 1
ATOM 828 C C . ILE A 1 103 ? 9.264 -4.106 -11.727 1.00 87.06 103 ILE A C 1
ATOM 830 O O . ILE A 1 103 ? 8.188 -3.547 -11.500 1.00 87.06 103 ILE A O 1
ATOM 834 N N . GLN A 1 104 ? 10.311 -3.447 -12.247 1.00 90.38 104 GLN A N 1
ATOM 835 C CA . GLN A 1 104 ? 10.230 -2.026 -12.623 1.00 90.38 104 GLN A CA 1
ATOM 836 C C . GLN A 1 104 ? 9.106 -1.785 -13.638 1.00 90.38 104 GLN A C 1
ATOM 838 O O . GLN A 1 104 ? 8.317 -0.863 -13.458 1.00 90.38 104 GLN A O 1
ATOM 843 N N . PHE A 1 105 ? 8.996 -2.635 -14.666 1.00 90.12 105 PHE A N 1
ATOM 844 C CA . PHE A 1 105 ? 7.958 -2.563 -15.693 1.00 90.12 105 PHE A CA 1
ATOM 845 C C . PHE A 1 105 ? 6.570 -2.491 -15.057 1.00 90.12 105 PHE A C 1
ATOM 847 O O . PHE A 1 105 ? 5.798 -1.576 -15.340 1.00 90.12 105 PHE A O 1
ATOM 854 N N . LYS A 1 106 ? 6.275 -3.433 -14.156 1.00 92.25 106 LYS A N 1
ATOM 855 C CA . LYS A 1 106 ? 4.954 -3.542 -13.542 1.00 92.25 106 LYS A CA 1
ATOM 856 C C . LYS A 1 106 ? 4.649 -2.392 -12.588 1.00 92.25 106 LYS A C 1
ATOM 858 O O . LYS A 1 106 ? 3.523 -1.902 -12.552 1.00 92.25 106 LYS A O 1
ATOM 863 N N . ALA A 1 107 ? 5.652 -1.927 -11.847 1.00 96.38 107 ALA A N 1
ATOM 864 C CA . ALA A 1 107 ? 5.513 -0.749 -10.999 1.00 96.38 107 ALA A CA 1
ATOM 865 C C . ALA A 1 107 ? 5.217 0.514 -11.831 1.00 96.38 107 ALA A C 1
ATOM 867 O O . ALA A 1 107 ? 4.294 1.257 -11.503 1.00 96.38 107 ALA A O 1
ATOM 868 N N . ILE A 1 108 ? 5.940 0.730 -12.938 1.00 95.44 108 ILE A N 1
ATOM 869 C CA . ILE A 1 108 ? 5.696 1.844 -13.870 1.00 95.44 108 ILE A CA 1
ATOM 870 C C . ILE A 1 108 ? 4.291 1.752 -14.479 1.00 95.44 108 ILE A C 1
ATOM 872 O O . ILE A 1 108 ? 3.608 2.770 -14.575 1.00 95.44 108 ILE A O 1
ATOM 876 N N . GLU A 1 109 ? 3.850 0.550 -14.863 1.00 93.12 109 GLU A N 1
ATOM 877 C CA . GLU A 1 109 ? 2.510 0.311 -15.411 1.00 93.12 109 GLU A CA 1
ATOM 878 C C . GLU A 1 109 ? 1.454 0.819 -14.418 1.00 93.12 109 GLU A C 1
ATOM 880 O O . GLU A 1 109 ? 0.698 1.734 -14.745 1.00 93.12 109 GLU A O 1
ATOM 885 N N . ILE A 1 110 ? 1.480 0.352 -13.163 1.00 95.88 110 ILE A N 1
ATOM 886 C CA . ILE A 1 110 ? 0.565 0.802 -12.096 1.00 95.88 110 ILE A CA 1
ATOM 887 C C . ILE A 1 110 ? 0.566 2.323 -11.925 1.00 95.88 110 ILE A C 1
ATOM 889 O O . ILE A 1 110 ? -0.497 2.936 -11.798 1.00 95.88 110 ILE A O 1
ATOM 893 N N . LEU A 1 111 ? 1.746 2.943 -11.929 1.00 96.56 111 LEU A N 1
ATOM 894 C CA . LEU A 1 111 ? 1.879 4.391 -11.792 1.00 96.56 111 LEU A CA 1
ATOM 895 C C . LEU A 1 111 ? 1.200 5.128 -12.958 1.00 96.56 111 LEU A C 1
ATOM 897 O O . LEU A 1 111 ? 0.466 6.090 -12.729 1.00 96.56 111 LEU A O 1
ATOM 901 N N . PHE A 1 112 ? 1.346 4.653 -14.197 1.00 93.31 112 PHE A N 1
ATOM 902 C CA . PHE A 1 112 ? 0.603 5.216 -15.327 1.00 93.31 112 PHE A CA 1
ATOM 903 C C . PHE A 1 112 ? -0.907 4.965 -15.235 1.00 93.31 112 PHE A C 1
ATOM 905 O O . PHE A 1 112 ? -1.674 5.885 -15.520 1.00 93.31 112 PHE A O 1
ATOM 912 N N . HIS A 1 113 ? -1.354 3.789 -14.778 1.00 91.12 113 HIS A N 1
ATOM 913 C CA . HIS A 1 113 ? -2.779 3.520 -14.522 1.00 91.12 113 HIS A CA 1
ATOM 914 C C . HIS A 1 113 ? -3.381 4.543 -13.547 1.00 91.12 113 HIS A C 1
ATOM 916 O O . HIS A 1 113 ? -4.423 5.136 -13.828 1.00 91.12 113 HIS A O 1
ATOM 922 N N . LEU A 1 114 ? -2.704 4.801 -12.427 1.00 93.44 114 LEU A N 1
ATOM 923 C CA . LEU A 1 114 ? -3.131 5.784 -11.429 1.00 93.44 114 LEU A CA 1
ATOM 924 C C . LEU A 1 114 ? -3.148 7.207 -11.995 1.00 93.44 114 LEU A C 1
ATOM 926 O O . LEU A 1 114 ? -4.125 7.936 -11.809 1.00 93.44 114 LEU A O 1
ATOM 930 N N . HIS A 1 115 ? -2.097 7.584 -12.728 1.00 91.06 115 HIS A N 1
ATOM 931 C CA . HIS A 1 115 ? -2.019 8.885 -13.385 1.00 91.06 115 HIS A CA 1
ATOM 932 C C . HIS A 1 115 ? -3.165 9.101 -14.380 1.00 91.06 115 HIS A C 1
ATOM 934 O O . HIS A 1 115 ? -3.739 10.184 -14.426 1.00 91.06 115 HIS A O 1
ATOM 940 N N . ASN A 1 116 ? -3.544 8.073 -15.136 1.00 87.75 116 ASN A N 1
ATOM 941 C CA . ASN A 1 116 ? -4.624 8.177 -16.114 1.00 87.75 116 ASN A CA 1
ATOM 942 C C . ASN A 1 116 ? -6.007 8.252 -15.458 1.00 87.75 116 ASN A C 1
ATOM 944 O O . ASN A 1 116 ? -6.879 8.959 -15.955 1.00 87.75 116 ASN A O 1
ATOM 948 N N . ILE A 1 117 ? -6.207 7.578 -14.323 1.00 87.56 117 ILE A N 1
ATOM 949 C CA . ILE A 1 117 ? -7.463 7.664 -13.563 1.00 87.56 117 ILE A CA 1
ATOM 950 C C . ILE A 1 117 ? -7.659 9.063 -12.977 1.00 87.56 117 ILE A C 1
ATOM 952 O O . ILE A 1 117 ? -8.768 9.597 -13.003 1.00 87.56 117 ILE A O 1
ATOM 956 N N . ASN A 1 118 ? -6.601 9.659 -12.420 1.00 87.94 118 ASN A N 1
ATOM 957 C CA . ASN A 1 118 ? -6.668 10.996 -11.844 1.00 87.94 118 ASN A CA 1
ATOM 958 C C . ASN A 1 118 ? -5.316 11.714 -11.943 1.00 87.94 118 ASN A C 1
ATOM 960 O O . ASN A 1 118 ? -4.516 11.720 -11.002 1.00 87.94 118 ASN A O 1
ATOM 964 N N . ASN A 1 119 ? -5.094 12.374 -13.079 1.00 85.56 119 ASN A N 1
ATOM 965 C CA . ASN A 1 119 ? -3.841 13.071 -13.364 1.00 85.56 119 ASN A CA 1
ATOM 966 C C . ASN A 1 119 ? -3.566 14.227 -12.392 1.00 85.56 119 ASN A C 1
ATOM 968 O O . ASN A 1 119 ? -2.410 14.562 -12.139 1.00 85.56 119 ASN A O 1
ATOM 972 N N . GLN A 1 120 ? -4.614 14.831 -11.822 1.00 86.88 120 GLN A N 1
ATOM 973 C CA . GLN A 1 120 ? -4.486 15.942 -10.891 1.00 86.88 120 GLN A CA 1
ATOM 974 C C . GLN A 1 120 ? -3.952 15.471 -9.546 1.00 86.88 120 GLN A C 1
ATOM 976 O O . GLN A 1 120 ? -3.070 16.140 -9.008 1.00 86.88 120 GLN A O 1
ATOM 981 N N . MET A 1 121 ? -4.474 14.352 -9.037 1.00 87.75 121 MET A N 1
ATOM 982 C CA . MET A 1 121 ? -4.069 13.739 -7.770 1.00 87.75 121 MET A CA 1
ATOM 983 C C . MET A 1 121 ? -2.689 13.087 -7.893 1.00 87.75 121 MET A C 1
ATOM 985 O O . MET A 1 121 ? -1.815 13.309 -7.061 1.00 87.75 121 MET A O 1
ATOM 989 N N . PHE A 1 122 ? -2.453 12.348 -8.978 1.00 92.38 122 PHE A N 1
ATOM 990 C CA . PHE A 1 122 ? -1.222 11.587 -9.199 1.00 92.38 122 PHE A CA 1
ATOM 991 C C . PHE A 1 122 ? -0.209 12.311 -10.100 1.00 92.38 122 PHE A C 1
ATOM 993 O O . PHE A 1 122 ? 0.622 11.684 -10.756 1.00 92.38 122 PHE A O 1
ATOM 1000 N N . SER A 1 123 ? -0.224 13.649 -10.129 1.00 89.62 123 SER A N 1
ATOM 1001 C CA . SER A 1 123 ? 0.788 14.428 -10.864 1.00 89.62 123 SER A CA 1
ATOM 1002 C C . SER A 1 123 ? 2.194 14.299 -10.266 1.00 89.62 123 SER A C 1
ATOM 1004 O O . SER A 1 123 ? 3.175 14.606 -10.935 1.00 89.62 123 SER A O 1
ATOM 1006 N N . ILE A 1 124 ? 2.296 13.870 -9.000 1.00 91.69 124 ILE A N 1
ATOM 1007 C CA . ILE A 1 124 ? 3.574 13.639 -8.311 1.00 91.69 124 ILE A CA 1
ATOM 1008 C C . ILE A 1 124 ? 4.406 12.526 -8.966 1.00 91.69 124 ILE A C 1
ATOM 1010 O O . ILE A 1 124 ? 5.627 12.592 -8.925 1.00 91.69 124 ILE A O 1
ATOM 1014 N N . ILE A 1 125 ? 3.764 11.595 -9.678 1.00 93.69 125 ILE A N 1
ATOM 1015 C CA . ILE A 1 125 ? 4.420 10.463 -10.346 1.00 93.69 125 ILE A CA 1
ATOM 1016 C C . ILE A 1 125 ? 5.511 10.918 -11.327 1.00 93.69 125 ILE A C 1
ATOM 1018 O O . ILE A 1 125 ? 6.564 10.293 -11.408 1.00 93.69 125 ILE A O 1
ATOM 1022 N N . GLU A 1 126 ? 5.302 12.027 -12.048 1.00 90.75 126 GLU A N 1
ATOM 1023 C CA . GLU A 1 126 ? 6.337 12.573 -12.940 1.00 90.75 126 GLU A CA 1
ATOM 1024 C C . GLU A 1 126 ? 7.594 12.990 -12.164 1.00 90.75 126 GLU A C 1
ATOM 1026 O O . GLU A 1 126 ? 8.711 12.739 -12.606 1.00 90.75 126 GLU A O 1
ATOM 1031 N N . ILE A 1 127 ? 7.404 13.593 -10.986 1.00 91.12 127 ILE A N 1
ATOM 1032 C CA . ILE A 1 127 ? 8.491 14.026 -10.104 1.00 91.12 127 ILE A CA 1
ATOM 1033 C C . ILE A 1 127 ? 9.211 12.803 -9.532 1.00 91.12 127 ILE A C 1
ATOM 1035 O O . ILE A 1 127 ? 10.438 12.790 -9.487 1.00 91.12 127 ILE A O 1
ATOM 1039 N N . ASP A 1 128 ? 8.469 11.768 -9.137 1.00 93.25 128 ASP A N 1
ATOM 1040 C CA . ASP A 1 128 ? 9.049 10.531 -8.613 1.00 93.25 128 ASP A CA 1
ATOM 1041 C C . ASP A 1 128 ? 9.914 9.820 -9.661 1.00 93.25 128 ASP A C 1
ATOM 1043 O O . ASP A 1 128 ? 10.997 9.329 -9.338 1.00 93.25 128 ASP A O 1
ATOM 1047 N N . PHE A 1 129 ? 9.490 9.806 -10.931 1.00 94.31 129 PHE A N 1
ATOM 1048 C CA . PHE A 1 129 ? 10.312 9.278 -12.023 1.00 94.31 129 PHE A CA 1
ATOM 1049 C C . PHE A 1 129 ? 11.593 10.090 -12.230 1.00 94.31 129 PHE A C 1
ATOM 1051 O O . PHE A 1 129 ? 12.664 9.496 -12.371 1.00 94.31 129 PHE A O 1
ATOM 1058 N N . ASP A 1 130 ? 11.514 11.423 -12.207 1.00 91.25 130 ASP A N 1
ATOM 1059 C CA . ASP A 1 130 ? 12.695 12.288 -12.312 1.00 91.25 130 ASP A CA 1
ATOM 1060 C C . ASP A 1 130 ? 13.671 12.040 -11.147 1.00 91.25 130 ASP A C 1
ATOM 1062 O O . ASP A 1 130 ? 14.878 11.903 -11.360 1.00 91.25 130 ASP A O 1
ATOM 1066 N N . GLN A 1 131 ? 13.154 11.903 -9.921 1.00 90.69 131 GLN A N 1
ATOM 1067 C CA . GLN A 1 131 ? 13.950 11.573 -8.736 1.00 90.69 131 GLN A CA 1
ATOM 1068 C C . GLN A 1 131 ? 14.581 10.181 -8.830 1.00 90.69 131 GLN A C 1
ATOM 1070 O O . GLN A 1 131 ? 15.743 10.008 -8.462 1.00 90.69 131 GLN A O 1
ATOM 1075 N N . TYR A 1 132 ? 13.851 9.185 -9.335 1.00 90.81 132 TYR A N 1
ATOM 1076 C CA . TYR A 1 132 ? 14.390 7.844 -9.552 1.00 90.81 132 TYR A CA 1
ATOM 1077 C C . TYR A 1 132 ? 15.535 7.866 -10.574 1.00 90.81 132 TYR A C 1
ATOM 1079 O O . TYR A 1 132 ? 16.620 7.356 -10.303 1.00 90.81 132 TYR A O 1
ATOM 1087 N N . ILE A 1 133 ? 15.347 8.553 -11.708 1.00 89.50 133 ILE A N 1
ATOM 1088 C CA . ILE A 1 133 ? 16.396 8.767 -12.718 1.00 89.50 133 ILE A CA 1
ATOM 1089 C C . ILE A 1 133 ? 17.609 9.487 -12.119 1.00 89.50 133 ILE A C 1
ATOM 1091 O O . ILE A 1 133 ? 18.745 9.212 -12.515 1.00 89.50 133 ILE A O 1
ATOM 1095 N N . GLN A 1 134 ? 17.389 10.432 -11.201 1.00 87.19 134 GLN A N 1
ATOM 1096 C CA . GLN A 1 134 ? 18.468 11.136 -10.520 1.00 87.19 134 GLN A CA 1
ATOM 1097 C C . GLN A 1 134 ? 19.290 10.188 -9.642 1.00 87.19 134 GLN A C 1
ATOM 1099 O O . GLN A 1 134 ? 20.510 10.177 -9.789 1.00 87.19 134 GLN A O 1
ATOM 1104 N N . LYS A 1 135 ? 18.633 9.354 -8.825 1.00 86.25 135 LYS A N 1
ATOM 1105 C CA . LYS A 1 135 ? 19.289 8.352 -7.965 1.00 86.25 135 LYS A CA 1
ATOM 1106 C C . LYS A 1 135 ? 20.152 7.372 -8.762 1.00 86.25 135 LYS A C 1
ATOM 1108 O O . LYS A 1 135 ? 21.249 7.049 -8.326 1.00 86.25 135 LYS A O 1
ATOM 1113 N N . LEU A 1 136 ? 19.713 6.972 -9.960 1.00 81.88 136 LEU A N 1
ATOM 1114 C CA . LEU A 1 136 ? 20.519 6.125 -10.852 1.00 81.88 136 LEU A CA 1
ATOM 1115 C C . LEU A 1 136 ? 21.821 6.809 -11.327 1.00 81.88 136 LEU A C 1
ATOM 1117 O O . LEU A 1 136 ? 22.792 6.125 -11.621 1.00 81.88 136 LEU A O 1
ATOM 1121 N N . ASN A 1 137 ? 21.885 8.150 -11.386 1.00 67.44 137 ASN A N 1
ATOM 1122 C CA . ASN A 1 137 ? 23.127 8.856 -11.753 1.00 67.44 137 ASN A CA 1
ATOM 1123 C C . ASN A 1 137 ? 24.170 8.856 -10.630 1.00 67.44 137 ASN A C 1
ATOM 1125 O O . ASN A 1 137 ? 25.349 9.041 -10.911 1.00 67.44 137 ASN A O 1
ATOM 1129 N N . GLU A 1 138 ? 23.747 8.712 -9.373 1.00 65.44 138 GLU A N 1
ATOM 1130 C CA . GLU A 1 138 ? 24.650 8.722 -8.216 1.00 65.44 138 GLU A CA 1
ATOM 1131 C C . GLU A 1 138 ? 25.385 7.380 -8.059 1.00 65.44 138 GLU A C 1
ATOM 1133 O O . GLU A 1 138 ? 26.438 7.326 -7.428 1.00 65.44 138 GLU A O 1
ATOM 1138 N N . THR A 1 139 ? 24.858 6.307 -8.659 1.00 61.22 139 THR A N 1
ATOM 1139 C CA . THR A 1 139 ? 25.368 4.934 -8.527 1.00 61.22 139 THR A CA 1
ATOM 1140 C C . THR A 1 139 ? 26.256 4.468 -9.683 1.00 61.22 139 THR A C 1
ATOM 1142 O O . THR A 1 139 ? 26.993 3.496 -9.523 1.00 61.22 139 THR A O 1
ATOM 1145 N N . ASP A 1 140 ? 26.230 5.146 -10.833 1.00 55.25 140 ASP A N 1
ATOM 1146 C CA . ASP A 1 140 ? 26.933 4.694 -12.038 1.00 55.25 140 ASP A CA 1
ATOM 1147 C C . ASP A 1 140 ? 28.409 5.142 -12.041 1.00 55.25 140 ASP A C 1
ATOM 1149 O O . ASP A 1 140 ? 28.742 6.264 -12.427 1.00 55.25 140 ASP A O 1
ATOM 1153 N N . SER A 1 141 ? 29.325 4.234 -11.674 1.00 52.19 141 SER A N 1
ATOM 1154 C CA . SER A 1 141 ? 30.740 4.328 -12.057 1.00 52.19 141 SER A CA 1
ATOM 1155 C C . SER A 1 141 ? 31.069 3.295 -13.143 1.00 52.19 141 SER A C 1
ATOM 1157 O O . SER A 1 141 ? 31.098 2.095 -12.909 1.00 52.19 141 SER A O 1
ATOM 1159 N N . THR A 1 142 ? 31.355 3.806 -14.345 1.00 53.81 142 THR A N 1
ATOM 1160 C CA . THR A 1 142 ? 32.009 3.144 -15.497 1.00 53.81 142 THR A CA 1
ATOM 1161 C C . THR A 1 142 ? 31.325 1.932 -16.182 1.00 53.81 142 THR A C 1
ATOM 1163 O O . THR A 1 142 ? 31.186 0.856 -15.616 1.00 53.81 142 THR A O 1
ATOM 1166 N N . THR A 1 143 ? 31.104 2.102 -17.500 1.00 46.78 143 THR A N 1
ATOM 1167 C CA . THR A 1 143 ? 30.837 1.138 -18.609 1.00 46.78 143 THR A CA 1
ATOM 1168 C C . THR A 1 143 ? 29.415 0.628 -18.937 1.00 46.78 143 THR A C 1
ATOM 1170 O O . THR A 1 143 ? 28.618 0.325 -18.067 1.00 46.78 143 THR A O 1
ATOM 1173 N N . ASP A 1 144 ? 29.193 0.557 -20.265 1.00 51.50 144 ASP A N 1
ATOM 1174 C CA . ASP A 1 144 ? 28.137 -0.035 -21.118 1.00 51.50 144 ASP A CA 1
ATOM 1175 C C . ASP A 1 144 ? 26.650 0.185 -20.755 1.00 51.50 144 ASP A C 1
ATOM 1177 O O . ASP A 1 144 ? 26.131 -0.385 -19.807 1.00 51.50 144 ASP A O 1
ATOM 1181 N N . VAL A 1 145 ? 25.965 1.019 -21.559 1.00 59.88 145 VAL A N 1
ATOM 1182 C CA . VAL A 1 145 ? 24.577 1.520 -21.400 1.00 59.88 145 VAL A CA 1
ATOM 1183 C C . VAL A 1 145 ? 24.175 1.745 -19.934 1.00 59.88 145 VAL A C 1
ATOM 1185 O O . VAL A 1 145 ? 23.626 0.855 -19.290 1.00 59.88 145 VAL A O 1
ATOM 1188 N N . SER A 1 146 ? 24.387 2.975 -19.448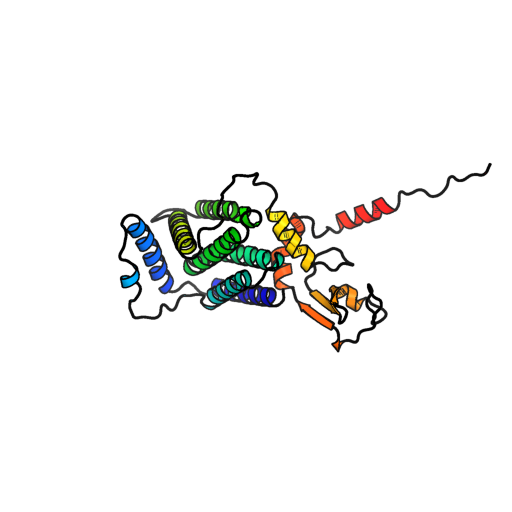 1.00 74.12 146 SER A N 1
ATOM 1189 C CA . SER A 1 146 ? 23.994 3.420 -18.099 1.00 74.12 146 SER A CA 1
ATOM 1190 C C . SER A 1 146 ? 22.590 2.926 -17.722 1.00 74.12 146 SER A C 1
ATOM 1192 O O . SER A 1 146 ? 21.666 2.997 -18.539 1.00 74.12 146 SER A O 1
ATOM 1194 N N . GLU A 1 147 ? 22.420 2.452 -16.483 1.00 76.25 147 GLU A N 1
ATOM 1195 C CA . GLU A 1 147 ? 21.143 1.964 -15.931 1.00 76.25 147 GLU A CA 1
ATOM 1196 C C . GLU A 1 147 ? 20.014 2.987 -16.116 1.00 76.25 147 GLU A C 1
ATOM 1198 O O . GLU A 1 147 ? 18.857 2.647 -16.369 1.00 76.25 147 GLU A O 1
ATOM 1203 N N . LYS A 1 148 ? 20.369 4.272 -16.121 1.00 82.94 148 LYS A N 1
ATOM 1204 C CA . LYS A 1 148 ? 19.476 5.368 -16.495 1.00 82.94 148 LYS A CA 1
ATOM 1205 C C . LYS A 1 148 ? 18.880 5.226 -17.888 1.00 82.94 148 LYS A C 1
ATOM 1207 O O . LYS A 1 148 ? 17.697 5.502 -18.071 1.00 82.94 148 LYS A O 1
ATOM 1212 N N . GLU A 1 149 ? 19.685 4.880 -18.883 1.00 82.50 149 GLU A N 1
ATOM 1213 C CA . GLU A 1 149 ? 19.208 4.734 -20.254 1.00 82.50 149 GLU A CA 1
ATOM 1214 C C . GLU A 1 149 ? 18.304 3.506 -20.376 1.00 82.50 149 GLU A C 1
ATOM 1216 O O . GLU A 1 149 ? 17.242 3.600 -20.989 1.00 82.50 149 GLU A O 1
ATOM 1221 N N . LYS A 1 150 ? 18.643 2.397 -19.700 1.00 83.50 150 LYS A N 1
ATOM 1222 C CA . LYS A 1 150 ? 17.759 1.223 -19.595 1.00 83.50 150 LYS A CA 1
ATOM 1223 C C . LYS A 1 150 ? 16.415 1.593 -18.965 1.00 83.50 150 LYS A C 1
ATOM 1225 O O . LYS A 1 150 ? 15.366 1.252 -19.509 1.00 83.50 150 LYS A O 1
ATOM 1230 N N . PHE A 1 151 ? 16.430 2.361 -17.877 1.00 86.81 151 PHE A N 1
ATOM 1231 C CA . PHE A 1 151 ? 15.209 2.815 -17.219 1.00 86.81 151 PHE A CA 1
ATOM 1232 C C . PHE A 1 151 ? 14.381 3.769 -18.094 1.00 86.81 151 PHE A C 1
ATOM 1234 O O . PHE A 1 151 ? 13.167 3.614 -18.196 1.00 86.81 151 PHE A O 1
ATOM 1241 N N . LYS A 1 152 ? 15.009 4.730 -18.782 1.00 88.44 152 LYS A N 1
ATOM 1242 C CA . LYS A 1 152 ? 14.312 5.622 -19.730 1.00 88.44 152 LYS A CA 1
ATOM 1243 C C . LYS A 1 152 ? 13.671 4.851 -20.880 1.00 88.44 152 LYS A C 1
ATOM 1245 O O . LYS A 1 152 ? 12.535 5.141 -21.257 1.00 88.44 152 LYS A O 1
ATOM 1250 N N . ASN A 1 153 ? 14.394 3.872 -21.415 1.00 86.00 153 ASN A N 1
ATOM 1251 C CA . ASN A 1 153 ? 13.914 2.972 -22.455 1.00 86.00 153 ASN A CA 1
ATOM 1252 C C . ASN A 1 153 ? 12.677 2.207 -21.973 1.00 86.00 153 ASN A C 1
ATOM 1254 O O . ASN A 1 153 ? 11.651 2.198 -22.656 1.00 86.00 153 ASN A O 1
ATOM 1258 N N . LEU A 1 154 ? 12.742 1.655 -20.760 1.00 86.06 154 LEU A N 1
ATOM 1259 C CA . LEU A 1 154 ? 11.623 0.972 -20.127 1.00 86.06 154 LEU A CA 1
ATOM 1260 C C . LEU A 1 154 ? 10.422 1.905 -19.915 1.00 86.06 154 LEU A C 1
ATOM 1262 O O . LEU A 1 154 ? 9.305 1.561 -20.290 1.00 86.06 154 LEU A O 1
ATOM 1266 N N . LEU A 1 155 ? 10.644 3.105 -19.376 1.00 89.56 155 LEU A N 1
ATOM 1267 C CA . LEU A 1 155 ? 9.595 4.096 -19.137 1.00 89.56 155 LEU A CA 1
ATOM 1268 C C . LEU A 1 155 ? 8.869 4.478 -20.434 1.00 89.56 155 LEU A C 1
ATOM 1270 O O . LEU A 1 155 ? 7.641 4.550 -20.463 1.00 89.56 155 LEU A O 1
ATOM 1274 N N . MET A 1 156 ? 9.618 4.692 -21.519 1.00 86.06 156 MET A N 1
ATOM 1275 C CA . MET A 1 156 ? 9.054 4.971 -22.840 1.00 86.06 156 MET A CA 1
ATOM 1276 C C . MET A 1 156 ? 8.252 3.781 -23.379 1.00 86.06 156 MET A C 1
ATOM 1278 O O . MET A 1 156 ? 7.164 3.978 -23.922 1.00 86.06 156 MET A O 1
ATOM 1282 N N . PHE A 1 157 ? 8.765 2.560 -23.207 1.00 83.50 157 PHE A N 1
ATOM 1283 C CA . PHE A 1 157 ? 8.071 1.338 -23.603 1.00 83.50 157 PHE A CA 1
ATOM 1284 C C . PHE A 1 157 ? 6.727 1.187 -22.882 1.00 83.50 157 PHE A C 1
ATOM 1286 O O . PHE A 1 157 ? 5.697 1.038 -23.542 1.00 83.50 157 PHE A O 1
ATOM 1293 N N . VAL A 1 158 ? 6.716 1.293 -21.549 1.00 86.00 158 VAL A N 1
ATOM 1294 C CA . VAL A 1 158 ? 5.485 1.148 -20.758 1.00 86.00 158 VAL A CA 1
ATOM 1295 C C . VAL A 1 158 ? 4.497 2.254 -21.100 1.00 86.00 158 VAL A C 1
ATOM 1297 O O . VAL A 1 158 ? 3.325 1.974 -21.323 1.00 86.00 158 VAL A O 1
ATOM 1300 N N . ARG A 1 159 ? 4.962 3.504 -21.231 1.00 85.38 159 ARG A N 1
ATOM 1301 C CA . ARG A 1 159 ? 4.102 4.636 -21.600 1.00 85.38 159 ARG A CA 1
ATOM 1302 C C . ARG A 1 159 ? 3.364 4.388 -22.911 1.00 85.38 159 ARG A C 1
ATOM 1304 O O . ARG A 1 159 ? 2.183 4.706 -23.008 1.00 85.38 159 ARG A O 1
ATOM 1311 N N . LYS A 1 160 ? 4.058 3.836 -23.908 1.00 81.50 160 LYS A N 1
ATOM 1312 C CA . LYS A 1 160 ? 3.455 3.505 -25.199 1.00 81.50 160 LYS A CA 1
ATOM 1313 C C . LYS A 1 160 ? 2.423 2.391 -25.062 1.00 81.50 160 LYS A C 1
ATOM 1315 O O . LYS A 1 160 ? 1.300 2.578 -25.504 1.00 81.50 160 LYS A O 1
ATOM 1320 N N . LYS A 1 161 ? 2.790 1.286 -24.407 1.00 80.44 161 LYS A N 1
ATOM 1321 C CA . LYS A 1 161 ? 1.872 0.169 -24.154 1.00 80.44 161 LYS A CA 1
ATOM 1322 C C . LYS A 1 161 ? 0.592 0.656 -23.469 1.00 80.44 161 LYS A C 1
ATOM 1324 O O . LYS A 1 161 ? -0.504 0.396 -23.941 1.00 80.44 161 LYS A O 1
ATOM 1329 N N . CYS A 1 162 ? 0.747 1.446 -22.411 1.00 78.38 162 CYS A N 1
ATOM 1330 C CA . CYS A 1 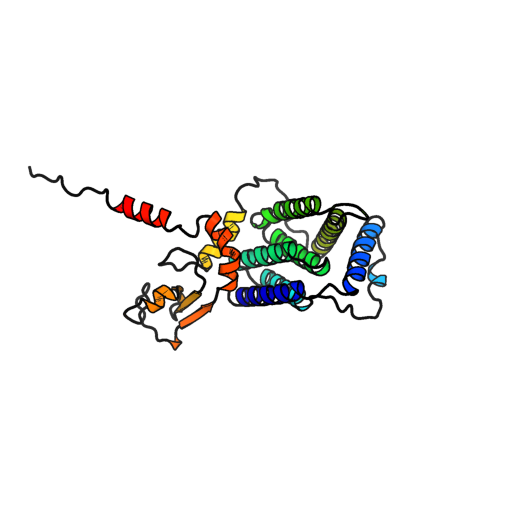162 ? -0.358 2.086 -21.720 1.00 78.38 162 CYS A CA 1
ATOM 1331 C C . CYS A 1 162 ? -1.205 2.944 -22.674 1.00 78.38 162 CYS A C 1
ATOM 1333 O O . CYS A 1 162 ? -2.418 2.802 -22.688 1.00 78.38 162 CYS A O 1
ATOM 1335 N N . ALA A 1 163 ? -0.603 3.816 -23.486 1.00 75.56 163 ALA A N 1
ATOM 1336 C CA . ALA A 1 163 ? -1.355 4.658 -24.421 1.00 75.56 163 ALA A CA 1
ATOM 1337 C C . ALA A 1 163 ? -2.189 3.858 -25.442 1.00 75.56 163 ALA A C 1
ATOM 1339 O O . ALA A 1 163 ? -3.246 4.336 -25.843 1.00 75.56 163 ALA A O 1
ATOM 1340 N N . ASP A 1 164 ? -1.736 2.664 -25.833 1.00 67.94 164 ASP A N 1
ATOM 1341 C CA . ASP A 1 164 ? -2.484 1.763 -26.717 1.00 67.94 164 ASP A CA 1
ATOM 1342 C C . ASP A 1 164 ? -3.649 1.065 -25.970 1.00 67.94 164 ASP A C 1
ATOM 1344 O O . ASP A 1 164 ? -4.713 0.847 -26.551 1.00 67.94 164 ASP A O 1
ATOM 1348 N N . ASP A 1 165 ? -3.478 0.770 -24.674 1.00 66.56 165 ASP A N 1
ATOM 1349 C CA . ASP A 1 165 ? -4.481 0.114 -23.815 1.00 66.56 165 ASP A CA 1
ATOM 1350 C C . ASP A 1 165 ? -5.549 1.090 -23.258 1.00 66.56 165 ASP A C 1
ATOM 1352 O O . ASP A 1 165 ? -6.685 0.694 -22.976 1.00 66.56 165 ASP A O 1
ATOM 1356 N N . PHE A 1 166 ? -5.221 2.378 -23.093 1.00 63.53 166 PHE A N 1
ATOM 1357 C CA . PHE A 1 166 ? -6.145 3.410 -22.610 1.00 63.53 166 PHE A CA 1
ATOM 1358 C C . PHE A 1 166 ? -6.741 4.210 -23.771 1.00 63.53 166 PHE A C 1
ATOM 1360 O O . PHE A 1 166 ? -6.051 4.994 -24.418 1.00 63.53 166 PHE A O 1
ATOM 1367 N N . ASN A 1 16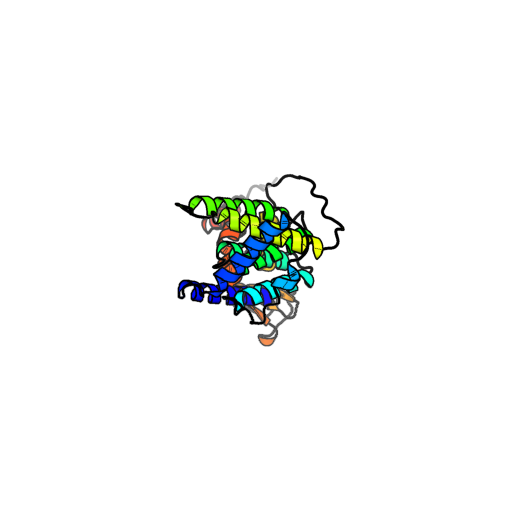7 ? -8.056 4.106 -23.990 1.00 55.22 167 ASN A N 1
ATOM 1368 C CA . ASN A 1 167 ? -8.745 5.007 -24.919 1.00 55.22 167 ASN A CA 1
ATOM 1369 C C . ASN A 1 167 ? -8.452 6.487 -24.556 1.00 55.22 167 ASN A C 1
ATOM 1371 O O . ASN A 1 167 ? -8.590 6.856 -23.388 1.00 55.22 167 ASN A O 1
ATOM 1375 N N . PRO A 1 168 ? -8.115 7.360 -25.525 1.00 46.38 168 PRO A N 1
ATOM 1376 C CA . PRO A 1 168 ? -7.488 8.673 -25.298 1.00 46.38 168 PRO A CA 1
ATOM 1377 C C . PRO A 1 168 ? -8.419 9.770 -24.739 1.00 46.38 168 PRO A C 1
ATOM 1379 O O . PRO A 1 168 ? -8.129 10.964 -24.841 1.00 46.38 168 PRO A O 1
ATOM 1382 N N . LEU A 1 169 ? -9.553 9.412 -24.142 1.00 36.81 169 LEU A N 1
ATOM 1383 C CA . LEU A 1 169 ? -10.479 10.377 -23.558 1.00 36.81 169 LEU A CA 1
ATOM 1384 C C . LEU A 1 169 ? -9.951 10.831 -22.184 1.00 36.81 169 LEU A C 1
ATOM 1386 O O . LEU A 1 169 ? -10.223 10.181 -21.183 1.00 36.81 169 LEU A O 1
ATOM 1390 N N . ASN A 1 170 ? -9.249 11.974 -22.169 1.00 40.00 170 ASN A N 1
ATOM 1391 C CA . ASN A 1 170 ? -8.854 12.816 -21.014 1.00 40.00 170 ASN A CA 1
ATOM 1392 C C . ASN A 1 170 ? -7.388 12.810 -20.531 1.00 40.00 170 ASN A C 1
ATOM 1394 O O . ASN A 1 170 ? -7.136 12.888 -19.331 1.00 40.00 170 ASN A O 1
ATOM 1398 N N . CYS A 1 171 ? -6.405 12.923 -21.426 1.00 35.75 171 CYS A N 1
ATOM 1399 C CA . CYS A 1 171 ? -5.084 13.454 -21.041 1.00 35.75 171 CYS A CA 1
ATOM 1400 C C . CYS A 1 171 ? -4.865 14.882 -21.561 1.00 35.75 171 CYS A C 1
ATOM 1402 O O . CYS A 1 171 ? -3.962 15.139 -22.352 1.00 35.75 171 CYS A O 1
ATOM 1404 N N . ASN A 1 172 ? -5.659 15.844 -21.079 1.00 35.56 172 ASN A N 1
ATOM 1405 C CA . ASN A 1 172 ? -5.282 17.254 -21.192 1.00 35.56 172 ASN A CA 1
ATOM 1406 C C . ASN A 1 172 ? -4.254 17.569 -20.097 1.00 35.56 172 ASN A C 1
ATOM 1408 O O . ASN A 1 172 ? -4.600 17.781 -18.934 1.00 35.56 172 ASN A O 1
ATOM 1412 N N . ILE A 1 173 ? -2.974 17.551 -20.474 1.00 44.28 173 ILE A N 1
ATOM 1413 C CA . ILE A 1 173 ? -1.851 17.958 -19.622 1.00 44.28 173 ILE A CA 1
ATOM 1414 C C . ILE A 1 173 ? -1.860 19.490 -19.530 1.00 44.28 173 ILE A C 1
ATOM 1416 O O . ILE A 1 173 ? -1.139 20.183 -20.246 1.00 44.28 173 ILE A O 1
ATOM 1420 N N . GLU A 1 174 ? -2.683 20.048 -18.644 1.00 37.66 174 GLU A N 1
ATOM 1421 C CA . GLU A 1 174 ? -2.486 21.430 -18.210 1.00 37.66 174 GLU A CA 1
ATOM 1422 C C . GLU A 1 174 ? -1.384 21.469 -17.144 1.00 37.66 174 GLU A C 1
ATOM 1424 O O . GLU A 1 174 ? -1.544 20.970 -16.028 1.00 37.66 174 GLU A O 1
ATOM 1429 N N . LYS A 1 175 ? -0.249 22.096 -17.478 1.00 42.25 175 LYS A N 1
ATOM 1430 C CA . LYS A 1 175 ? 0.799 22.455 -16.515 1.00 42.25 175 LYS A CA 1
ATOM 1431 C C . LYS A 1 175 ? 0.215 23.409 -15.467 1.00 42.25 175 LYS A C 1
ATOM 1433 O O . LYS A 1 175 ? 0.167 24.616 -15.688 1.00 42.25 175 LYS A O 1
ATOM 1438 N N . ARG A 1 176 ? -0.192 22.888 -14.308 1.00 44.28 176 ARG A N 1
ATOM 1439 C CA . ARG A 1 176 ? -0.491 23.693 -13.112 1.00 44.28 176 ARG A CA 1
ATOM 1440 C C . ARG A 1 176 ? 0.384 23.272 -11.933 1.00 44.28 176 ARG A C 1
ATOM 1442 O O . ARG A 1 176 ? 0.886 22.152 -11.880 1.00 44.28 176 ARG A O 1
ATOM 1449 N N . ASN A 1 177 ? 0.604 24.234 -11.038 1.00 37.88 177 ASN A N 1
ATOM 1450 C CA . ASN A 1 177 ? 1.612 24.257 -9.976 1.00 37.88 177 ASN A CA 1
ATOM 1451 C C . ASN A 1 177 ? 1.814 22.914 -9.245 1.00 37.88 177 ASN A C 1
ATOM 1453 O O . ASN A 1 177 ? 0.884 22.321 -8.708 1.00 37.88 177 ASN A O 1
ATOM 1457 N N . ARG A 1 178 ? 3.078 22.470 -9.220 1.00 48.91 178 ARG A N 1
ATOM 1458 C CA . ARG A 1 178 ? 3.552 21.140 -8.789 1.00 48.91 178 ARG A CA 1
ATOM 1459 C C . ARG A 1 178 ? 3.877 21.015 -7.291 1.00 48.91 178 ARG A C 1
ATOM 1461 O O . ARG A 1 178 ? 4.408 19.995 -6.869 1.00 48.91 178 ARG A O 1
ATOM 1468 N N . ARG A 1 179 ? 3.621 22.043 -6.476 1.00 40.78 179 ARG A N 1
ATOM 1469 C CA . ARG A 1 179 ? 3.990 22.051 -5.047 1.00 40.78 179 ARG A CA 1
ATOM 1470 C C . ARG A 1 179 ? 2.771 21.734 -4.179 1.00 40.78 179 ARG A C 1
ATOM 1472 O O . ARG A 1 179 ? 1.844 22.531 -4.147 1.00 40.78 179 ARG A O 1
ATOM 1479 N N . GLY A 1 180 ? 2.795 20.590 -3.485 1.00 51.19 180 GLY A N 1
ATOM 1480 C CA . GLY A 1 180 ? 1.878 20.277 -2.373 1.00 51.19 180 GLY A CA 1
ATOM 1481 C C . GLY A 1 180 ? 1.045 18.991 -2.477 1.00 51.19 180 GLY A C 1
ATOM 1482 O O . GLY A 1 180 ? 0.492 18.569 -1.472 1.00 51.19 180 GLY A O 1
ATOM 1483 N N . LYS A 1 181 ? 0.980 18.324 -3.635 1.00 60.84 181 LYS A N 1
ATOM 1484 C CA . LYS A 1 181 ? -0.048 17.292 -3.903 1.00 60.84 181 LYS A CA 1
ATOM 1485 C C . LYS A 1 181 ? 0.221 15.890 -3.350 1.00 60.84 181 LYS A C 1
ATOM 1487 O O . LYS A 1 181 ? -0.719 15.135 -3.141 1.00 60.84 181 LYS A O 1
ATOM 1492 N N . GLY A 1 182 ? 1.476 15.547 -3.047 1.00 60.28 182 GLY A N 1
ATOM 1493 C CA . GLY A 1 182 ? 1.781 14.295 -2.338 1.00 60.28 182 GLY A CA 1
ATOM 1494 C C . GLY A 1 182 ? 1.112 14.226 -0.959 1.00 60.28 182 GLY A C 1
ATOM 1495 O O . GLY A 1 182 ? 0.701 13.152 -0.529 1.00 60.28 182 GLY A O 1
ATOM 1496 N N . LYS A 1 183 ? 0.917 15.388 -0.314 1.00 74.75 183 LYS A N 1
ATOM 1497 C CA . LYS A 1 183 ? 0.216 15.491 0.971 1.00 74.75 183 LYS A CA 1
ATOM 1498 C C . LYS A 1 183 ? -1.246 15.062 0.866 1.00 74.75 183 LYS A C 1
ATOM 1500 O O . LYS A 1 183 ? -1.725 14.391 1.763 1.00 74.75 183 LYS A O 1
ATOM 1505 N N . GLU A 1 184 ? -1.918 15.357 -0.248 1.00 85.19 184 GLU A N 1
ATOM 1506 C CA . GLU A 1 184 ? -3.325 14.981 -0.452 1.00 85.19 184 GLU A CA 1
ATOM 1507 C C . GLU A 1 184 ? -3.506 13.456 -0.532 1.00 85.19 184 GLU A C 1
ATOM 1509 O O . GLU A 1 184 ? -4.469 12.918 0.009 1.00 85.19 184 GLU A O 1
ATOM 1514 N N . ILE A 1 185 ? -2.580 12.738 -1.184 1.00 92.12 185 ILE A N 1
ATOM 1515 C CA . ILE A 1 185 ? -2.624 11.266 -1.256 1.00 92.12 185 ILE A CA 1
ATOM 1516 C C . ILE A 1 185 ? -2.464 10.681 0.147 1.00 92.12 185 ILE A C 1
ATOM 1518 O O . ILE A 1 185 ? -3.237 9.812 0.552 1.00 92.12 185 ILE A O 1
ATOM 1522 N N . LEU A 1 186 ? -1.467 11.170 0.881 1.00 92.06 186 LEU A N 1
ATOM 1523 C CA . LEU A 1 186 ? -1.158 10.694 2.218 1.00 92.06 186 LEU A CA 1
ATOM 1524 C C . LEU A 1 186 ? -2.278 11.003 3.216 1.00 92.06 186 LEU A C 1
ATOM 1526 O O . LEU A 1 186 ? -2.652 10.125 3.986 1.00 92.06 186 LEU A O 1
ATOM 1530 N N . GLU A 1 187 ? -2.866 12.196 3.149 1.00 92.25 187 GLU A N 1
ATOM 1531 C CA . GLU A 1 187 ? -3.990 12.617 3.988 1.00 92.25 187 GLU A CA 1
ATOM 1532 C C . GLU A 1 187 ? -5.200 11.691 3.809 1.00 92.25 187 GLU A C 1
ATOM 1534 O O . GLU A 1 187 ? -5.826 11.273 4.782 1.00 92.25 187 GLU A O 1
ATOM 1539 N N . MET A 1 188 ? -5.511 11.293 2.572 1.00 92.75 188 MET A N 1
ATOM 1540 C CA . MET A 1 188 ? -6.603 10.350 2.305 1.00 92.75 188 MET A CA 1
ATOM 1541 C C . MET A 1 188 ? -6.352 8.966 2.907 1.00 92.75 188 MET A C 1
ATOM 1543 O O . MET A 1 188 ? -7.304 8.298 3.310 1.00 92.75 188 MET A O 1
ATOM 1547 N N . ILE A 1 189 ? -5.094 8.520 2.953 1.00 94.94 189 ILE A N 1
ATOM 1548 C CA . ILE A 1 189 ? -4.727 7.255 3.597 1.00 94.94 189 ILE A CA 1
ATOM 1549 C C . ILE A 1 189 ? -4.798 7.415 5.117 1.00 94.94 189 ILE A C 1
ATOM 1551 O O . ILE A 1 189 ? -5.441 6.598 5.772 1.00 94.94 189 ILE A O 1
ATOM 1555 N N . ALA A 1 190 ? -4.206 8.483 5.660 1.00 93.81 190 ALA A N 1
ATOM 1556 C CA . ALA A 1 190 ? -4.221 8.800 7.084 1.00 93.81 190 ALA A CA 1
ATOM 1557 C C . ALA A 1 190 ? -5.657 8.808 7.622 1.00 93.81 190 ALA A C 1
ATOM 1559 O O . ALA A 1 190 ? -5.963 8.072 8.552 1.00 93.81 190 ALA A O 1
ATOM 1560 N N . ASN A 1 191 ? -6.572 9.515 6.954 1.00 92.31 191 ASN A N 1
ATOM 1561 C CA . ASN A 1 191 ? -7.981 9.593 7.344 1.00 92.31 191 ASN A CA 1
ATOM 1562 C C . ASN A 1 191 ? -8.683 8.226 7.430 1.00 92.31 191 ASN A C 1
ATOM 1564 O O . ASN A 1 191 ? -9.572 8.054 8.262 1.00 92.31 191 ASN A O 1
ATOM 1568 N N . GLU A 1 192 ? -8.309 7.245 6.599 1.00 92.31 192 GLU A N 1
ATOM 1569 C CA . GLU A 1 192 ? -8.859 5.884 6.701 1.00 92.31 192 GLU A CA 1
ATOM 1570 C C . GLU A 1 192 ? -8.200 5.040 7.796 1.00 92.31 192 GLU A C 1
ATOM 1572 O O . GLU A 1 192 ? -8.819 4.097 8.290 1.00 92.31 192 GLU A O 1
ATOM 1577 N N . MET A 1 193 ? -6.968 5.372 8.175 1.00 93.31 193 MET A N 1
ATOM 1578 C CA . MET A 1 193 ? -6.205 4.691 9.222 1.00 93.31 193 MET A CA 1
ATOM 1579 C C . MET A 1 193 ? -6.391 5.323 10.607 1.00 93.31 193 MET A C 1
ATOM 1581 O O . MET A 1 193 ? -5.946 4.752 11.601 1.00 93.31 193 MET A O 1
ATOM 1585 N N . THR A 1 194 ? -7.049 6.479 10.690 1.00 92.12 194 THR A N 1
ATOM 1586 C CA . THR A 1 194 ? -7.210 7.242 11.926 1.00 92.12 194 THR A CA 1
ATOM 1587 C C . THR A 1 194 ? -8.407 6.779 12.748 1.00 92.12 194 THR A C 1
ATOM 1589 O O . THR A 1 194 ? -9.538 6.671 12.264 1.00 92.12 194 THR A O 1
ATOM 1592 N N . CYS A 1 195 ? -8.179 6.577 14.048 1.00 89.00 195 CYS A N 1
ATOM 1593 C CA . CYS A 1 195 ? -9.277 6.478 14.998 1.00 89.00 195 CYS A CA 1
ATOM 1594 C C . CYS A 1 195 ? -9.846 7.879 15.273 1.00 89.00 195 CYS A C 1
ATOM 1596 O O . CYS A 1 195 ? -9.099 8.752 15.704 1.00 89.00 195 CYS A O 1
ATOM 1598 N N . PRO A 1 196 ? -11.167 8.101 15.158 1.00 85.00 196 PRO A N 1
ATOM 1599 C CA . PRO A 1 196 ? -11.778 9.412 15.417 1.00 85.00 196 PRO A CA 1
ATOM 1600 C C . PRO A 1 196 ? -11.704 9.914 16.870 1.00 85.00 196 PRO A C 1
ATOM 1602 O O . PRO A 1 196 ? -12.296 10.942 17.179 1.00 85.00 196 PRO A O 1
ATOM 1605 N N . ILE A 1 197 ? -11.107 9.137 17.777 1.00 85.50 197 ILE A N 1
ATOM 1606 C CA . ILE A 1 197 ? -10.872 9.519 19.175 1.00 85.50 197 ILE A CA 1
ATOM 1607 C C . ILE A 1 197 ? -9.425 9.990 19.344 1.00 85.50 197 ILE A C 1
ATOM 1609 O O . ILE A 1 197 ? -9.202 11.016 19.976 1.00 85.50 197 ILE A O 1
ATOM 1613 N N . ASP A 1 198 ? -8.467 9.255 18.770 1.00 82.75 198 ASP A N 1
ATOM 1614 C CA . ASP A 1 198 ? -7.036 9.573 18.870 1.00 82.75 198 ASP A CA 1
ATOM 1615 C C . ASP A 1 198 ? -6.618 10.659 17.869 1.00 82.75 198 ASP A C 1
ATOM 1617 O O . ASP A 1 198 ? -5.649 11.367 18.100 1.00 82.75 198 ASP A O 1
ATOM 1621 N N . ASN A 1 199 ? -7.356 10.797 16.761 1.00 84.88 199 ASN A N 1
ATOM 1622 C CA . ASN A 1 199 ? -7.053 11.679 15.627 1.00 84.88 199 ASN A CA 1
ATOM 1623 C C . ASN A 1 199 ? -5.700 11.421 14.940 1.00 84.88 199 ASN A C 1
ATOM 1625 O O . ASN A 1 199 ? -5.318 12.179 14.052 1.00 84.88 199 ASN A O 1
ATOM 1629 N N . GLU A 1 200 ? -5.042 10.308 15.260 1.00 88.38 200 GLU A N 1
ATOM 1630 C CA . GLU A 1 200 ? -3.817 9.844 14.613 1.00 88.38 200 GLU A CA 1
ATOM 1631 C C . GLU A 1 200 ? -4.037 8.509 13.881 1.00 88.38 200 GLU A C 1
ATOM 1633 O O . GLU A 1 200 ? -4.873 7.694 14.313 1.00 88.38 200 GLU A O 1
ATOM 1638 N N . PRO A 1 201 ? -3.293 8.253 12.785 1.00 91.88 201 PRO A N 1
ATOM 1639 C CA . PRO A 1 201 ? -3.244 6.942 12.152 1.00 91.88 201 PRO A CA 1
ATOM 1640 C C . PRO A 1 201 ? -2.789 5.867 13.143 1.00 91.88 201 PRO A C 1
ATOM 1642 O O . PRO A 1 201 ? -1.891 6.091 13.948 1.00 91.88 201 PRO A O 1
ATOM 1645 N N . THR A 1 202 ? -3.367 4.671 13.057 1.00 92.62 202 THR A N 1
ATOM 1646 C CA . THR A 1 202 ? -2.980 3.527 13.895 1.00 92.62 202 THR A CA 1
ATOM 1647 C C . THR A 1 202 ? -2.757 2.273 13.056 1.00 92.62 202 THR A C 1
ATOM 1649 O O . THR A 1 202 ? -3.329 2.091 11.980 1.00 92.62 202 THR A O 1
ATOM 1652 N N . ASP A 1 203 ? -1.908 1.393 13.572 1.00 92.19 203 ASP A N 1
ATOM 1653 C CA . ASP A 1 203 ? -1.614 0.065 13.047 1.00 92.19 203 ASP A CA 1
ATOM 1654 C C . ASP A 1 203 ? -2.727 -0.963 13.290 1.00 92.19 203 ASP A C 1
ATOM 1656 O O . ASP A 1 203 ? -2.681 -2.054 12.718 1.00 92.19 203 ASP A O 1
ATOM 1660 N N . GLN A 1 204 ? -3.736 -0.651 14.110 1.00 93.69 204 GLN A N 1
ATOM 1661 C CA . GLN A 1 204 ? -4.830 -1.578 14.369 1.00 93.69 204 GLN A CA 1
ATOM 1662 C C . GLN A 1 204 ? -6.162 -0.871 14.623 1.00 93.69 204 GLN A C 1
ATOM 1664 O O . GLN A 1 204 ? -6.405 -0.263 15.671 1.00 93.69 204 GLN A O 1
ATOM 1669 N N . LEU A 1 205 ? -7.080 -1.047 13.673 1.00 94.56 205 LEU A N 1
ATOM 1670 C CA . LEU A 1 205 ? -8.453 -0.569 13.772 1.00 94.56 205 LEU A CA 1
ATOM 1671 C C . LEU A 1 205 ? -9.420 -1.706 14.098 1.00 94.56 205 LEU A C 1
ATOM 1673 O O . LEU A 1 205 ? -9.200 -2.874 13.785 1.00 94.56 205 LEU A O 1
ATOM 1677 N N . CYS A 1 206 ? -10.530 -1.344 14.720 1.00 94.06 206 CYS A N 1
ATOM 1678 C CA . CYS A 1 206 ? -11.638 -2.218 15.059 1.00 94.06 206 CYS A CA 1
ATOM 1679 C C . CYS A 1 206 ? -12.915 -1.602 14.491 1.00 94.06 206 CYS A C 1
ATOM 1681 O O . CYS A 1 206 ? -13.209 -0.437 14.758 1.00 94.06 206 CYS A O 1
ATOM 1683 N N . VAL A 1 207 ? -13.680 -2.376 13.725 1.00 94.50 207 VAL A N 1
ATOM 1684 C CA . VAL A 1 207 ? -15.004 -1.980 13.235 1.00 94.50 207 VAL A CA 1
ATOM 1685 C C . VAL A 1 207 ? -16.046 -2.682 14.084 1.00 94.50 207 VAL A C 1
ATOM 1687 O O . VAL A 1 207 ? -16.104 -3.911 14.110 1.00 94.50 207 VAL A O 1
ATOM 1690 N N . LEU A 1 208 ? -16.859 -1.896 14.780 1.00 94.50 208 LEU A N 1
ATOM 1691 C CA . LEU A 1 208 ? -17.992 -2.403 15.547 1.00 94.50 208 LEU A CA 1
ATOM 1692 C C . LEU A 1 208 ? -19.162 -2.744 14.611 1.00 94.50 208 LEU A C 1
ATOM 1694 O O . LEU A 1 208 ? -19.258 -2.207 13.507 1.00 94.50 208 LEU A O 1
ATOM 1698 N N . LYS A 1 209 ? -20.118 -3.552 15.079 1.00 94.25 209 LYS A N 1
ATOM 1699 C CA . LYS A 1 209 ? -21.378 -3.850 14.365 1.00 94.25 209 LYS A CA 1
ATOM 1700 C C . LYS A 1 209 ? -22.114 -2.605 13.857 1.00 94.25 209 LYS A C 1
ATOM 1702 O O . LYS A 1 209 ? -22.587 -2.594 12.720 1.00 94.25 209 LYS A O 1
ATOM 1707 N N . CYS A 1 210 ? -22.112 -1.533 14.650 1.00 94.50 210 CYS A N 1
ATOM 1708 C CA . CYS A 1 210 ? -22.667 -0.223 14.295 1.00 94.50 210 CYS A CA 1
ATOM 1709 C C . CYS A 1 210 ? -21.865 0.549 13.223 1.00 94.50 210 CYS A C 1
ATOM 1711 O O . CYS A 1 210 ? -22.142 1.718 12.973 1.00 94.50 210 CYS A O 1
ATOM 1713 N N . GLN A 1 211 ? -20.851 -0.072 12.609 1.00 94.06 211 GLN A N 1
ATOM 1714 C CA . GLN A 1 211 ? -19.936 0.487 11.602 1.00 94.06 211 GLN A CA 1
ATOM 1715 C C . GLN A 1 211 ? -19.012 1.609 12.095 1.00 94.06 211 GLN A C 1
ATOM 1717 O O . GLN A 1 211 ? -18.214 2.139 11.321 1.00 94.06 211 GLN A O 1
ATOM 1722 N N . HIS A 1 212 ? -19.051 1.958 13.382 1.00 93.81 212 HIS A N 1
ATOM 1723 C CA . HIS A 1 212 ? -18.078 2.878 13.954 1.00 93.81 212 HIS A CA 1
ATOM 1724 C C . HIS A 1 212 ? -16.712 2.218 14.130 1.00 93.81 212 HIS A C 1
ATOM 1726 O O . HIS A 1 212 ? -16.597 1.074 14.570 1.00 93.81 212 HIS A O 1
ATOM 1732 N N . ILE A 1 213 ? -15.683 2.997 13.805 1.00 93.44 213 ILE A N 1
ATOM 1733 C CA . ILE A 1 213 ? -14.281 2.602 13.863 1.00 93.44 213 ILE A CA 1
ATOM 1734 C C . ILE A 1 213 ? -13.656 3.115 15.161 1.00 93.44 213 ILE A C 1
ATOM 1736 O O . ILE A 1 213 ? -13.852 4.277 15.530 1.00 93.44 213 ILE A O 1
ATOM 1740 N N . LEU A 1 214 ? -12.877 2.257 15.816 1.00 93.44 214 LEU A N 1
ATOM 1741 C CA . LEU A 1 214 ? -12.040 2.570 16.974 1.00 93.44 214 LEU A CA 1
ATOM 1742 C C . LEU A 1 214 ? -10.623 2.035 16.765 1.00 93.44 214 LEU A C 1
ATOM 1744 O O . LEU A 1 214 ? -10.444 1.041 16.067 1.00 93.44 214 LEU A O 1
ATOM 1748 N N . SER A 1 215 ? -9.625 2.644 17.403 1.00 94.00 215 SER A N 1
ATOM 1749 C CA . SER A 1 215 ? -8.326 1.997 17.582 1.00 94.00 215 SER A CA 1
ATOM 1750 C C . SER A 1 215 ? -8.471 0.830 18.555 1.00 94.00 215 SER A C 1
ATOM 1752 O O . SER A 1 215 ? -9.318 0.846 19.456 1.00 94.00 215 SER A O 1
ATOM 1754 N N . PHE A 1 216 ? -7.627 -0.185 18.396 1.00 92.50 216 PHE A N 1
ATOM 1755 C CA . PHE A 1 216 ? -7.575 -1.309 19.330 1.00 92.50 216 PHE A CA 1
ATOM 1756 C C . PHE A 1 216 ? -7.292 -0.852 20.770 1.00 92.50 216 PHE A C 1
ATOM 1758 O O . PHE A 1 216 ? -7.940 -1.307 21.714 1.00 92.50 216 PHE A O 1
ATOM 1765 N N . ASN A 1 217 ? -6.403 0.132 20.930 1.00 90.81 217 ASN A N 1
ATOM 1766 C CA . ASN A 1 217 ? -6.084 0.728 22.227 1.00 90.81 217 ASN A CA 1
ATOM 1767 C C . ASN A 1 217 ? -7.307 1.369 22.890 1.00 90.81 217 ASN A C 1
ATOM 1769 O O . ASN A 1 217 ? -7.536 1.168 24.084 1.00 90.81 217 ASN A O 1
ATOM 1773 N N . ASN A 1 218 ? -8.117 2.116 22.135 1.00 91.19 218 ASN A N 1
ATOM 1774 C CA . ASN A 1 218 ? -9.332 2.709 22.685 1.00 91.19 218 ASN A CA 1
ATOM 1775 C C . ASN A 1 218 ? -10.403 1.677 22.991 1.00 91.19 218 ASN A C 1
ATOM 1777 O O . ASN A 1 218 ? -11.080 1.816 24.005 1.00 91.19 218 ASN A O 1
ATOM 1781 N N . LEU A 1 219 ? -10.527 0.632 22.171 1.00 92.12 219 LEU A N 1
ATOM 1782 C CA . LEU A 1 219 ? -11.439 -0.473 22.438 1.00 92.12 219 LEU A CA 1
ATOM 1783 C C . LEU A 1 219 ? -11.134 -1.135 23.794 1.00 92.12 219 LEU A C 1
ATOM 1785 O O . LEU A 1 219 ? -12.048 -1.309 24.594 1.00 92.12 219 LEU A O 1
ATOM 1789 N N . ILE A 1 220 ? -9.862 -1.442 24.083 1.00 90.94 220 ILE A N 1
ATOM 1790 C CA . ILE A 1 220 ? -9.448 -2.062 25.358 1.00 90.94 220 ILE A CA 1
ATOM 1791 C C . ILE A 1 220 ? -9.717 -1.142 26.557 1.00 90.94 220 ILE A C 1
ATOM 1793 O O . ILE A 1 220 ? -10.045 -1.614 27.644 1.00 90.94 220 ILE A O 1
ATOM 1797 N N . LYS A 1 221 ? -9.594 0.177 26.377 1.00 91.50 221 LYS A N 1
ATOM 1798 C CA . LYS A 1 221 ? -9.837 1.165 27.440 1.00 91.50 221 LYS A CA 1
ATOM 1799 C C . LYS A 1 221 ? -11.324 1.351 27.774 1.00 91.50 221 LYS A C 1
ATOM 1801 O O . LYS A 1 221 ? -11.637 2.018 28.765 1.00 91.50 221 LYS A O 1
ATOM 1806 N N . LEU A 1 222 ? -12.252 0.801 26.983 1.00 89.69 222 LEU A N 1
ATOM 1807 C CA . LEU A 1 222 ? -13.683 0.922 27.257 1.00 89.69 222 LEU A CA 1
ATOM 1808 C C . LEU A 1 222 ? -14.066 0.149 28.526 1.00 89.69 222 LEU A C 1
ATOM 1810 O O . LEU A 1 222 ? -13.881 -1.058 28.631 1.00 89.69 222 LEU A O 1
ATOM 1814 N N . LYS A 1 223 ? -14.683 0.850 29.485 1.00 88.81 223 LYS A N 1
ATOM 1815 C CA . LYS A 1 223 ? -15.202 0.241 30.725 1.00 88.81 223 LYS A CA 1
ATOM 1816 C C . LYS A 1 223 ? -16.464 -0.596 30.502 1.00 88.81 223 LYS A C 1
ATOM 1818 O O . LYS A 1 223 ? -16.798 -1.440 31.326 1.00 88.81 223 LYS A O 1
ATOM 1823 N N . GLN A 1 224 ? -17.204 -0.305 29.436 1.00 89.75 224 GLN A N 1
ATOM 1824 C CA . GLN A 1 224 ? -18.466 -0.945 29.081 1.00 89.75 224 GLN A CA 1
ATOM 1825 C C . GLN A 1 224 ? -18.424 -1.315 27.604 1.00 89.75 224 GLN A C 1
ATOM 1827 O O . GLN A 1 224 ? -17.838 -0.586 26.804 1.00 89.75 224 GLN A O 1
ATOM 1832 N N . LYS A 1 225 ? -19.080 -2.416 27.228 1.00 91.50 225 LYS A N 1
ATOM 1833 C CA . LYS A 1 225 ? -19.163 -2.856 25.831 1.00 91.50 225 LYS A CA 1
ATOM 1834 C C . LYS A 1 225 ? -20.233 -2.083 25.056 1.00 91.50 225 LYS A C 1
ATOM 1836 O O . LYS A 1 225 ? -21.208 -2.652 24.574 1.00 91.50 225 LYS A O 1
ATOM 1841 N N . ASN A 1 226 ? -20.075 -0.763 24.993 1.00 93.62 226 ASN A N 1
ATOM 1842 C CA . ASN A 1 226 ? -20.924 0.122 24.209 1.00 93.62 226 ASN A CA 1
ATOM 1843 C C . ASN A 1 226 ? -20.097 1.056 23.332 1.00 93.62 226 ASN A C 1
ATOM 1845 O O . ASN A 1 226 ? -18.990 1.473 23.671 1.00 93.62 226 ASN A O 1
ATOM 1849 N N . CYS A 1 227 ? -20.622 1.353 22.147 1.00 93.12 227 CYS A N 1
ATOM 1850 C CA . CYS A 1 227 ? -19.950 2.228 21.209 1.00 93.12 227 CYS A CA 1
ATOM 1851 C C . CYS A 1 227 ? -19.838 3.640 21.813 1.00 93.12 227 CYS A C 1
ATOM 1853 O O . CYS A 1 227 ? -20.862 4.227 22.176 1.00 93.12 227 CYS A O 1
ATOM 1855 N N . PRO A 1 228 ? -18.645 4.258 21.856 1.00 91.12 228 PRO A N 1
ATOM 1856 C CA . PRO A 1 228 ? -18.489 5.604 22.404 1.00 91.12 228 PRO A CA 1
ATOM 1857 C C . PRO A 1 228 ? -19.190 6.681 21.563 1.00 91.12 228 PRO A C 1
ATOM 1859 O O . PRO A 1 228 ? -19.456 7.763 22.078 1.00 91.12 228 PRO A O 1
ATOM 1862 N N . LYS A 1 229 ? -19.526 6.383 20.296 1.00 91.12 229 LYS A N 1
ATOM 1863 C CA . LYS A 1 229 ? -20.211 7.303 19.376 1.00 91.12 229 LYS A CA 1
ATOM 1864 C C . LYS A 1 229 ? -21.736 7.196 19.428 1.00 91.12 229 LYS A C 1
ATOM 1866 O O . LYS A 1 229 ? -22.398 8.197 19.669 1.00 91.12 229 LYS A O 1
ATOM 1871 N N . CYS A 1 230 ? -22.301 6.004 19.212 1.00 94.50 230 CYS A N 1
ATOM 1872 C CA . CYS A 1 230 ? -23.760 5.808 19.149 1.00 94.50 230 CYS A CA 1
ATOM 1873 C C . CYS A 1 230 ? -24.373 5.137 20.383 1.00 94.50 230 CYS A C 1
ATOM 1875 O O . CYS A 1 230 ? -25.587 4.970 20.427 1.00 94.50 230 CYS A O 1
ATOM 1877 N N . ARG A 1 231 ? -23.563 4.745 21.376 1.00 93.81 231 ARG A N 1
ATOM 1878 C CA . ARG A 1 231 ? -23.991 4.052 22.609 1.00 93.81 231 ARG A CA 1
ATOM 1879 C C . ARG A 1 231 ? -24.620 2.670 22.407 1.00 93.81 231 ARG A C 1
ATOM 1881 O O . ARG A 1 231 ? -25.062 2.071 23.381 1.00 93.81 231 ARG A O 1
ATOM 1888 N N . GLU A 1 232 ? -24.609 2.136 21.188 1.00 95.19 232 GLU A N 1
ATOM 1889 C CA . GLU A 1 232 ? -25.065 0.773 20.907 1.00 95.19 232 GLU A CA 1
ATOM 1890 C C . GLU A 1 232 ? -24.161 -0.253 21.603 1.00 95.19 232 GLU A C 1
ATOM 1892 O O . GLU A 1 232 ? -22.931 -0.143 21.543 1.00 95.19 232 GLU A O 1
ATOM 1897 N N . ASN A 1 233 ? -24.770 -1.232 22.272 1.00 94.94 233 ASN A N 1
ATOM 1898 C CA . ASN A 1 233 ? -24.046 -2.326 22.913 1.00 94.94 233 ASN A CA 1
ATOM 1899 C C . ASN A 1 233 ? -23.491 -3.292 21.858 1.00 94.94 233 ASN A C 1
ATOM 1901 O O . ASN A 1 233 ? -24.119 -3.511 20.823 1.00 94.94 233 ASN A O 1
ATOM 1905 N N . PHE A 1 234 ? -22.337 -3.888 22.136 1.00 93.56 234 PHE A N 1
ATOM 1906 C CA . PHE A 1 234 ? -21.714 -4.882 21.265 1.00 93.56 234 PHE A CA 1
ATOM 1907 C C . PHE A 1 234 ? -21.101 -6.020 22.085 1.00 93.56 234 PHE A C 1
ATOM 1909 O O . PHE A 1 234 ? -20.755 -5.849 23.253 1.00 93.56 234 PHE A O 1
ATOM 1916 N N . GLU A 1 235 ? -20.941 -7.183 21.469 1.00 92.88 235 GLU A N 1
ATOM 1917 C CA . GLU A 1 235 ? -20.193 -8.311 22.027 1.00 92.88 235 GLU A CA 1
ATOM 1918 C C . GLU A 1 235 ? -18.840 -8.482 21.327 1.00 92.88 235 GLU A C 1
ATOM 1920 O O . GLU A 1 235 ? -18.561 -7.832 20.325 1.00 92.88 235 GLU A O 1
ATOM 1925 N N . ASP A 1 236 ? -17.972 -9.365 21.824 1.00 88.44 236 ASP A N 1
ATOM 1926 C CA . ASP A 1 236 ? -16.633 -9.537 21.230 1.00 88.44 236 ASP A CA 1
ATOM 1927 C C . ASP A 1 236 ? -16.712 -10.087 19.796 1.00 88.44 236 ASP A C 1
ATOM 1929 O O . ASP A 1 236 ? -15.937 -9.694 18.926 1.00 88.44 236 ASP A O 1
ATOM 1933 N N . ASN A 1 237 ? -17.714 -10.926 19.519 1.00 91.94 237 ASN A N 1
ATOM 1934 C CA . ASN A 1 237 ? -17.986 -11.458 18.181 1.00 91.94 237 ASN A CA 1
ATOM 1935 C C . ASN A 1 237 ? -18.512 -10.393 17.199 1.00 91.94 237 ASN A C 1
ATOM 1937 O O . ASN A 1 237 ? -18.490 -10.612 15.989 1.00 91.94 237 ASN A O 1
ATOM 1941 N N . ASP A 1 238 ? -18.965 -9.240 17.702 1.00 91.88 238 ASP A N 1
ATOM 1942 C CA . ASP A 1 238 ? -19.435 -8.111 16.894 1.00 91.88 238 ASP A CA 1
ATOM 1943 C C . ASP A 1 238 ? -18.287 -7.194 16.429 1.00 91.88 238 ASP A C 1
ATOM 1945 O O . ASP A 1 238 ? -18.529 -6.167 15.784 1.00 91.88 238 ASP A O 1
ATOM 1949 N N . ILE A 1 239 ? -17.038 -7.533 16.769 1.00 94.06 239 ILE A N 1
ATOM 1950 C CA . ILE A 1 239 ? -15.856 -6.714 16.505 1.00 94.06 239 ILE A CA 1
ATOM 1951 C C . ILE A 1 239 ? -15.063 -7.321 15.354 1.00 94.06 239 ILE A C 1
ATOM 1953 O O . ILE A 1 239 ? -14.527 -8.426 15.437 1.00 94.06 239 ILE A O 1
ATOM 1957 N N . ARG A 1 240 ? -14.924 -6.558 14.269 1.00 94.69 240 ARG A N 1
ATOM 1958 C CA . ARG A 1 240 ? -14.009 -6.899 13.180 1.00 94.69 240 ARG A CA 1
ATOM 1959 C C . ARG A 1 240 ? -12.683 -6.176 13.374 1.00 94.69 240 ARG A C 1
ATOM 1961 O O . ARG A 1 240 ? -12.616 -4.956 13.233 1.00 94.69 240 ARG A O 1
ATOM 1968 N N . TYR A 1 241 ? -11.625 -6.939 13.612 1.00 92.88 241 TYR A N 1
ATOM 1969 C CA . TYR A 1 241 ? -10.262 -6.417 13.663 1.00 92.88 241 TYR A CA 1
ATOM 1970 C C . TYR A 1 241 ? -9.703 -6.193 12.256 1.00 92.88 241 TYR A C 1
ATOM 1972 O O . TYR A 1 241 ? -9.849 -7.028 11.361 1.00 92.88 241 TYR A O 1
ATOM 1980 N N . LEU A 1 242 ? -9.060 -5.047 12.075 1.00 92.62 242 LEU A N 1
ATOM 1981 C CA . LEU A 1 242 ? -8.389 -4.614 10.860 1.00 92.62 242 LEU A CA 1
ATOM 1982 C C . LEU A 1 242 ? -6.916 -4.359 11.208 1.00 92.62 242 LEU A C 1
ATOM 1984 O O . LEU A 1 242 ? -6.583 -3.249 11.631 1.00 92.62 242 LEU A O 1
ATOM 1988 N N . PRO A 1 243 ? -6.042 -5.372 11.083 1.00 92.19 243 PRO A N 1
ATOM 1989 C CA . PRO A 1 243 ? -4.608 -5.149 11.194 1.00 92.19 243 PRO A CA 1
ATOM 1990 C C . PRO A 1 243 ? -4.139 -4.274 10.026 1.00 92.19 243 PRO A C 1
ATOM 1992 O O . PRO A 1 243 ? -4.587 -4.457 8.892 1.00 92.19 243 PRO A O 1
ATOM 1995 N N . LEU A 1 244 ? -3.280 -3.307 10.329 1.00 92.50 244 LEU A N 1
ATOM 1996 C CA . LEU A 1 244 ? -2.678 -2.339 9.408 1.00 92.50 244 LEU A CA 1
ATOM 1997 C C . LEU A 1 244 ? -1.185 -2.142 9.726 1.00 92.50 244 LEU A C 1
ATOM 1999 O O . LEU A 1 244 ? -0.612 -1.092 9.444 1.00 92.50 244 LEU A O 1
ATOM 2003 N N . ASN A 1 245 ? -0.562 -3.122 10.378 1.00 92.25 245 ASN A N 1
ATOM 2004 C CA . ASN A 1 245 ? 0.768 -3.014 10.965 1.00 92.25 245 ASN A CA 1
ATOM 2005 C C . ASN A 1 245 ? 1.871 -2.804 9.926 1.00 92.25 245 ASN A C 1
ATOM 2007 O O . ASN A 1 245 ? 2.783 -2.011 10.155 1.00 92.25 245 ASN A O 1
ATOM 2011 N N . VAL A 1 246 ? 1.796 -3.485 8.786 1.00 93.38 246 VAL A N 1
ATOM 2012 C CA . VAL A 1 246 ? 2.773 -3.361 7.708 1.00 93.38 246 VAL A CA 1
ATOM 2013 C C . VAL A 1 246 ? 2.585 -2.033 6.992 1.00 93.38 246 VAL A C 1
ATOM 2015 O O . VAL A 1 246 ? 3.552 -1.283 6.871 1.00 93.38 246 VAL A O 1
ATOM 2018 N N . ILE A 1 247 ? 1.359 -1.685 6.583 1.00 94.19 247 ILE A N 1
ATOM 2019 C CA . ILE A 1 247 ? 1.096 -0.383 5.952 1.00 94.19 247 ILE A CA 1
ATOM 2020 C C . ILE A 1 247 ? 1.530 0.762 6.872 1.00 94.19 247 ILE A C 1
ATOM 2022 O O . ILE A 1 247 ? 2.242 1.663 6.430 1.00 94.19 247 ILE A O 1
ATOM 2026 N N . TYR A 1 248 ? 1.138 0.715 8.148 1.00 94.12 248 TYR A N 1
ATOM 2027 C CA . TYR A 1 248 ? 1.490 1.737 9.129 1.00 94.12 248 TYR A CA 1
ATOM 2028 C C . TYR A 1 248 ? 3.004 1.863 9.269 1.00 94.12 248 TYR A C 1
ATOM 2030 O O . TYR A 1 248 ? 3.534 2.960 9.138 1.00 94.12 248 TYR A O 1
ATOM 2038 N N . LYS A 1 249 ? 3.723 0.746 9.431 1.00 93.88 249 LYS A N 1
ATOM 2039 C CA . LYS A 1 249 ? 5.190 0.731 9.501 1.00 93.88 249 LYS A CA 1
ATOM 2040 C C . LYS A 1 249 ? 5.842 1.382 8.278 1.00 93.88 249 LYS A C 1
ATOM 2042 O O . LYS A 1 249 ? 6.797 2.139 8.439 1.00 93.88 249 LYS A O 1
ATOM 2047 N N . TYR A 1 250 ? 5.358 1.085 7.072 1.00 91.56 250 TYR A N 1
ATOM 2048 C CA . TYR A 1 250 ? 5.931 1.631 5.838 1.00 91.56 250 TYR A CA 1
ATOM 2049 C C . TYR A 1 250 ? 5.641 3.116 5.642 1.00 91.56 250 TYR A C 1
ATOM 2051 O O . TYR A 1 250 ? 6.505 3.824 5.127 1.00 91.56 250 TYR A O 1
ATOM 2059 N N . LEU A 1 251 ? 4.447 3.570 6.028 1.00 93.81 251 LEU A N 1
ATOM 2060 C CA . LEU A 1 251 ? 4.005 4.952 5.839 1.00 93.81 251 LEU A CA 1
ATOM 2061 C C . LEU A 1 251 ? 4.291 5.861 7.038 1.00 93.81 251 LEU A C 1
ATOM 2063 O O . LEU A 1 251 ? 4.100 7.072 6.938 1.00 93.81 251 LEU A O 1
ATOM 2067 N N . TYR A 1 252 ? 4.758 5.307 8.160 1.00 93.25 252 TYR A N 1
ATOM 2068 C CA . TYR A 1 252 ? 5.038 6.058 9.380 1.00 93.25 252 TYR A CA 1
ATOM 2069 C C . TYR A 1 252 ? 5.952 7.271 9.143 1.00 93.25 252 TYR A C 1
ATOM 2071 O O . TYR A 1 252 ? 5.572 8.364 9.564 1.00 93.25 252 TYR A O 1
ATOM 2079 N N . PRO A 1 253 ? 7.105 7.157 8.443 1.00 91.12 253 PRO A N 1
ATOM 2080 C CA . PRO A 1 253 ? 7.961 8.318 8.197 1.00 91.12 253 PRO A CA 1
ATOM 2081 C C . PRO A 1 253 ? 7.246 9.428 7.422 1.00 91.12 253 PRO A C 1
ATOM 2083 O O . PRO A 1 253 ? 7.403 10.601 7.742 1.00 91.12 253 PRO A O 1
ATOM 2086 N N . GLN A 1 254 ? 6.428 9.063 6.433 1.00 91.31 254 GLN A N 1
ATOM 2087 C CA . GLN A 1 254 ? 5.671 10.006 5.618 1.00 91.31 254 GLN A CA 1
ATOM 2088 C C . GLN A 1 254 ? 4.566 10.666 6.446 1.00 91.31 254 GLN A C 1
ATOM 2090 O O . GLN A 1 254 ? 4.394 11.880 6.363 1.00 91.31 254 GLN A O 1
ATOM 2095 N N . PHE A 1 255 ? 3.833 9.897 7.260 1.00 91.88 255 PHE A N 1
ATOM 2096 C CA . PHE A 1 255 ? 2.817 10.436 8.168 1.00 91.88 255 PHE A CA 1
ATOM 2097 C C . PHE A 1 255 ? 3.420 11.418 9.167 1.00 91.88 255 PHE A C 1
ATOM 2099 O O . PHE A 1 255 ? 2.856 12.489 9.382 1.00 91.88 255 PHE A O 1
ATOM 2106 N N . PHE A 1 256 ? 4.580 11.077 9.721 1.00 89.88 256 PHE A N 1
ATOM 2107 C CA . PHE A 1 256 ? 5.327 11.941 10.620 1.00 89.88 256 PHE A CA 1
ATOM 2108 C C . PHE A 1 256 ? 5.751 13.244 9.931 1.00 89.88 256 PHE A C 1
ATOM 2110 O O . PHE A 1 256 ? 5.423 14.330 10.398 1.00 89.88 256 PHE A O 1
ATOM 2117 N N . GLU A 1 257 ? 6.406 13.158 8.770 1.00 88.19 257 GLU A N 1
ATOM 2118 C CA . GLU A 1 257 ? 6.884 14.331 8.026 1.00 88.19 257 GLU A CA 1
ATOM 2119 C C . GLU A 1 257 ? 5.738 15.238 7.538 1.00 88.19 257 GLU A C 1
ATOM 2121 O O . GLU A 1 257 ? 5.893 16.454 7.406 1.00 88.19 257 GLU A O 1
ATOM 2126 N N . ALA A 1 258 ? 4.558 14.665 7.295 1.00 87.56 258 ALA A N 1
ATOM 2127 C CA . ALA A 1 258 ? 3.362 15.408 6.921 1.00 87.56 258 ALA A CA 1
ATOM 2128 C C . ALA A 1 258 ? 2.591 16.012 8.109 1.00 87.56 258 ALA A C 1
ATOM 2130 O O . ALA A 1 258 ? 1.667 16.790 7.867 1.00 87.56 258 ALA A O 1
ATOM 2131 N N . GLY A 1 259 ? 2.965 15.697 9.354 1.00 87.81 259 GLY A N 1
ATOM 2132 C CA . GLY A 1 259 ? 2.294 16.186 10.563 1.00 87.81 259 GLY A CA 1
ATOM 2133 C C . GLY A 1 259 ? 0.991 15.453 10.902 1.00 87.81 259 GLY A C 1
ATOM 2134 O O . GLY A 1 259 ? 0.129 16.018 11.567 1.00 87.81 259 GLY A O 1
ATOM 2135 N N . HIS A 1 260 ? 0.815 14.215 10.429 1.00 87.62 260 HIS A N 1
ATOM 2136 C CA . HIS A 1 260 ? -0.324 13.361 10.796 1.00 87.62 260 HIS A CA 1
ATOM 2137 C C . HIS A 1 260 ? -0.111 12.591 12.106 1.00 87.62 260 HIS A C 1
ATOM 2139 O O . HIS A 1 260 ? -1.053 11.986 12.611 1.00 87.62 260 HIS A O 1
ATOM 2145 N N . ILE A 1 261 ? 1.117 12.579 12.625 1.00 86.06 261 ILE A N 1
ATOM 2146 C CA . ILE A 1 261 ? 1.489 11.970 13.903 1.00 86.06 261 ILE A CA 1
ATOM 2147 C C . ILE A 1 261 ? 2.200 13.053 14.701 1.00 86.06 261 ILE A C 1
ATOM 2149 O O . ILE A 1 261 ? 3.186 13.609 14.212 1.00 86.06 261 ILE A O 1
ATOM 2153 N N . LEU A 1 262 ? 1.701 13.361 15.896 1.00 74.44 262 LEU A N 1
ATOM 2154 C CA . LEU A 1 262 ? 2.300 14.373 16.752 1.00 74.44 262 LEU A CA 1
ATOM 2155 C C . LEU A 1 262 ? 3.482 13.780 17.520 1.00 74.44 262 LEU A C 1
ATOM 2157 O O . LEU A 1 262 ? 3.459 12.651 18.011 1.00 74.44 262 LEU A O 1
ATOM 2161 N N . THR A 1 263 ? 4.538 14.572 17.669 1.00 68.25 263 THR A N 1
ATOM 2162 C CA . THR A 1 263 ? 5.589 14.277 18.643 1.00 68.25 263 THR A CA 1
ATOM 2163 C C . THR A 1 263 ? 5.064 14.475 20.065 1.00 68.25 263 THR A C 1
ATOM 2165 O O . THR A 1 263 ? 4.224 15.336 20.329 1.00 68.25 263 THR A O 1
ATOM 2168 N N . SER A 1 264 ? 5.631 13.750 21.032 1.00 58.25 264 SER A N 1
ATOM 2169 C CA . SER A 1 264 ? 5.384 13.985 22.463 1.00 58.25 264 SER A CA 1
ATOM 2170 C C . SER A 1 264 ? 5.626 15.446 22.881 1.00 58.25 264 SER A C 1
ATOM 2172 O O . SER A 1 264 ? 4.926 15.955 23.749 1.00 58.25 264 SER A O 1
ATOM 2174 N N . PHE A 1 265 ? 6.541 16.149 22.207 1.00 52.44 265 PHE A N 1
ATOM 2175 C CA . PHE A 1 265 ? 6.804 17.578 22.407 1.00 52.44 265 PHE A CA 1
ATOM 2176 C C . PHE A 1 265 ? 5.668 18.494 21.906 1.00 52.44 265 PHE A C 1
ATOM 2178 O O . PHE A 1 265 ? 5.362 19.516 22.521 1.00 52.44 265 PHE A O 1
ATOM 2185 N N . GLU A 1 266 ? 5.012 18.155 20.797 1.00 57.28 266 GLU A N 1
ATOM 2186 C CA . GLU A 1 266 ? 3.847 18.902 20.298 1.00 57.28 266 GLU A CA 1
ATOM 2187 C C . GLU A 1 266 ? 2.611 18.669 21.173 1.00 57.28 266 GLU A C 1
ATOM 2189 O O . GLU A 1 266 ? 1.850 19.606 21.418 1.00 57.28 266 GLU A O 1
ATOM 2194 N N . ILE A 1 267 ? 2.456 17.455 21.715 1.00 56.62 267 ILE A N 1
ATOM 2195 C CA . ILE A 1 267 ? 1.407 17.121 22.689 1.00 56.62 267 ILE A CA 1
ATOM 2196 C C . ILE A 1 267 ? 1.565 17.973 23.958 1.00 56.62 267 ILE A C 1
ATOM 2198 O O . ILE A 1 267 ? 0.589 18.576 24.399 1.00 56.62 267 ILE A O 1
ATOM 2202 N N . GLU A 1 268 ? 2.784 18.097 24.498 1.00 45.50 268 GLU A N 1
ATOM 2203 C CA . GLU A 1 268 ? 3.065 18.934 25.676 1.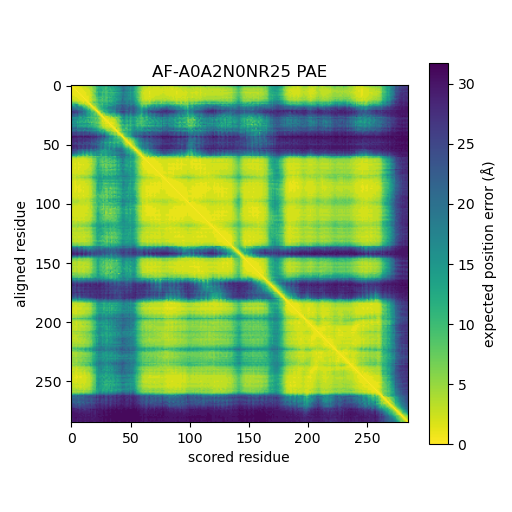00 45.50 268 GLU A CA 1
ATOM 2204 C C . GLU A 1 268 ? 2.717 20.413 25.444 1.00 45.50 268 GLU A C 1
ATOM 2206 O O . GLU A 1 268 ? 2.107 21.053 26.303 1.00 45.50 268 GLU A O 1
ATOM 2211 N N . ASN A 1 269 ? 3.029 20.960 24.266 1.00 50.72 269 ASN A N 1
ATOM 2212 C CA . ASN A 1 269 ? 2.684 22.343 23.922 1.00 50.72 269 ASN A CA 1
ATOM 2213 C C . ASN A 1 269 ? 1.172 22.553 23.728 1.00 50.72 269 ASN A C 1
ATOM 2215 O O . ASN A 1 269 ? 0.644 23.590 24.129 1.00 50.72 269 ASN A O 1
ATOM 2219 N N . LEU A 1 270 ? 0.451 21.578 23.165 1.00 52.38 270 LEU A N 1
ATOM 2220 C CA . LEU A 1 270 ? -1.014 21.621 23.067 1.00 52.38 270 LEU A CA 1
ATOM 2221 C C . LEU A 1 270 ? -1.676 21.571 24.450 1.00 52.38 270 LEU A C 1
ATOM 2223 O O . LEU A 1 270 ? -2.642 22.295 24.686 1.00 52.38 270 LEU A O 1
ATOM 2227 N N . THR A 1 271 ? -1.139 20.769 25.374 1.00 51.06 271 THR A N 1
ATOM 2228 C CA . THR A 1 271 ? -1.638 20.700 26.754 1.00 51.06 271 THR A CA 1
ATOM 2229 C C . THR A 1 271 ? -1.276 21.934 27.578 1.00 51.06 271 THR A C 1
ATOM 2231 O O . THR A 1 271 ? -2.101 22.390 28.363 1.00 51.06 271 THR A O 1
ATOM 2234 N N . ASN A 1 272 ? -0.096 22.528 27.374 1.00 46.44 272 ASN A N 1
ATOM 2235 C CA . ASN A 1 272 ? 0.332 23.726 28.107 1.00 46.44 272 ASN A CA 1
ATOM 2236 C C . ASN A 1 272 ? -0.430 24.985 27.666 1.00 46.44 272 ASN A C 1
ATOM 2238 O O . ASN A 1 272 ? -0.731 25.838 28.495 1.00 46.44 272 ASN A O 1
ATOM 2242 N N . ASN A 1 273 ? -0.830 25.072 26.395 1.00 45.00 273 ASN A N 1
ATOM 2243 C CA . ASN A 1 273 ? -1.618 26.198 25.880 1.00 45.00 273 ASN A CA 1
ATOM 2244 C C . ASN A 1 273 ? -3.118 26.127 26.238 1.00 45.00 273 ASN A C 1
ATOM 2246 O O . ASN A 1 273 ? -3.858 27.062 25.938 1.00 45.00 273 ASN A O 1
ATOM 2250 N N . GLN A 1 274 ? -3.588 25.042 26.867 1.00 44.97 274 GLN A N 1
ATOM 2251 C CA . GLN A 1 274 ? -4.976 24.905 27.333 1.00 44.97 274 GLN A CA 1
ATOM 2252 C C . GLN A 1 274 ? -5.196 25.357 28.788 1.00 44.97 274 GLN A C 1
ATOM 2254 O O . GLN A 1 274 ? -6.341 25.366 29.239 1.00 44.97 274 GLN A O 1
ATOM 2259 N N . TYR A 1 275 ? -4.146 25.778 29.505 1.00 42.75 275 TYR A N 1
ATOM 2260 C CA . TYR A 1 275 ? -4.247 26.240 30.898 1.00 42.75 275 TYR A CA 1
ATOM 2261 C C . TYR A 1 275 ? -4.120 27.762 31.101 1.00 42.75 275 TYR A C 1
ATOM 2263 O O . TYR A 1 275 ? -4.258 28.213 32.232 1.00 42.75 275 TYR A O 1
ATOM 2271 N N . ASP A 1 276 ? -3.981 28.561 30.035 1.00 39.91 276 ASP A N 1
ATOM 2272 C CA . ASP A 1 276 ? -3.924 30.037 30.108 1.00 39.91 276 ASP A CA 1
ATOM 2273 C C . ASP A 1 276 ? -5.270 30.707 29.756 1.00 39.91 276 ASP A C 1
ATOM 2275 O O . ASP A 1 276 ? -5.359 31.679 29.006 1.00 39.91 276 ASP A O 1
ATOM 2279 N N . SER A 1 277 ? -6.368 30.179 30.295 1.00 41.53 277 SER A N 1
ATOM 2280 C CA . SER A 1 277 ? -7.639 30.911 30.365 1.00 41.53 277 SER A CA 1
ATOM 2281 C C . SER A 1 277 ? -7.958 31.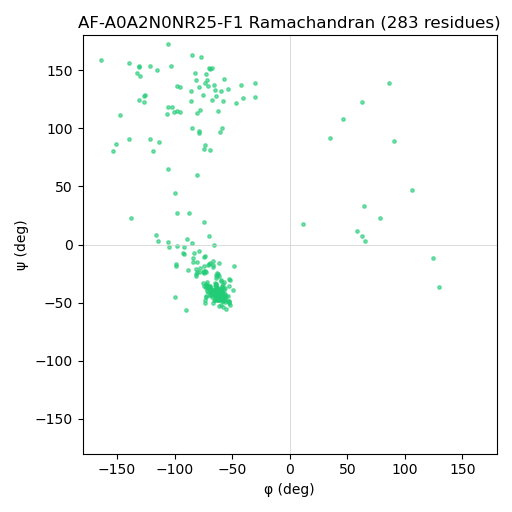189 31.828 1.00 41.53 277 SER A C 1
ATOM 2283 O O . SER A 1 277 ? -8.600 30.383 32.497 1.00 41.53 277 SER A O 1
ATOM 2285 N N . ASP A 1 278 ? -7.450 32.327 32.304 1.00 34.31 278 ASP A N 1
ATOM 2286 C CA . ASP A 1 278 ? -7.684 32.894 33.636 1.00 34.31 278 ASP A CA 1
ATOM 2287 C C . ASP A 1 278 ? -9.185 32.868 34.001 1.00 34.31 278 ASP A C 1
ATOM 2289 O O . ASP A 1 278 ? -10.003 33.475 33.296 1.00 34.31 278 ASP A O 1
ATOM 2293 N N . PRO A 1 279 ? -9.583 32.212 35.105 1.00 40.59 279 PRO A N 1
ATOM 2294 C CA . PRO A 1 279 ? -10.853 32.471 35.754 1.00 40.59 279 PRO A CA 1
ATOM 2295 C C . PRO A 1 279 ? -10.710 33.699 36.672 1.00 40.59 279 PRO A C 1
ATOM 2297 O O . PRO A 1 279 ? -9.670 33.923 37.278 1.00 40.59 279 PRO A O 1
ATOM 2300 N N . ASP A 1 280 ? -11.798 34.454 36.810 1.00 36.19 280 ASP A N 1
ATOM 2301 C CA . ASP A 1 280 ? -12.014 35.547 37.774 1.00 36.19 280 ASP A CA 1
ATOM 2302 C C . ASP A 1 280 ? -11.632 36.977 37.359 1.00 36.19 280 ASP A C 1
ATOM 2304 O O . ASP A 1 280 ? -10.609 37.543 37.741 1.00 36.19 280 ASP A O 1
ATOM 2308 N N . LYS A 1 281 ? -12.614 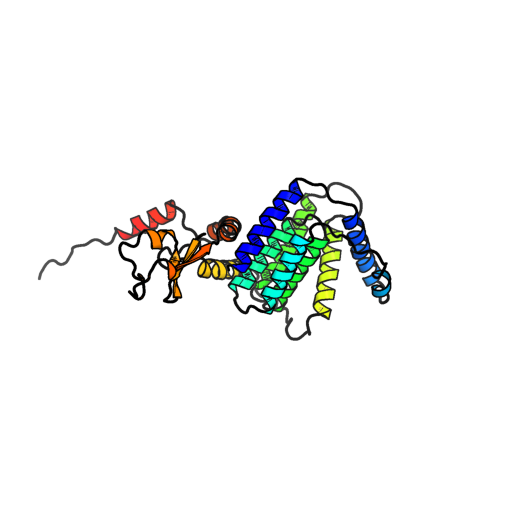37.657 36.749 1.00 34.31 281 LYS A N 1
ATOM 2309 C CA . LYS A 1 281 ? -13.028 39.002 37.193 1.00 34.31 281 LYS A CA 1
ATOM 2310 C C . LYS A 1 281 ? -14.492 39.282 36.834 1.00 34.31 281 LYS A C 1
ATOM 2312 O O . LYS A 1 281 ? -14.804 39.984 35.879 1.00 34.31 281 LYS A O 1
ATOM 2317 N N . LEU A 1 282 ? -15.399 38.753 37.653 1.00 32.34 282 LEU A N 1
ATOM 2318 C CA . LEU A 1 282 ? -16.756 39.282 37.820 1.00 32.34 282 LEU A CA 1
ATOM 2319 C C . LEU A 1 282 ? -16.916 39.703 39.283 1.00 32.34 282 LEU A C 1
ATOM 2321 O O . LEU A 1 282 ? -17.451 38.979 40.117 1.00 32.34 282 LEU A O 1
ATOM 2325 N N . THR A 1 283 ? -16.398 40.888 39.601 1.00 31.14 283 THR A N 1
ATOM 2326 C CA . THR A 1 283 ? -16.781 41.622 40.808 1.00 31.14 283 THR A CA 1
ATOM 2327 C C . THR A 1 283 ? -18.026 42.448 40.513 1.00 31.14 283 THR A C 1
ATOM 2329 O O . THR A 1 283 ? -18.025 43.267 39.597 1.00 31.14 283 THR A O 1
ATOM 2332 N N . LEU A 1 284 ? -19.055 42.192 41.320 1.00 31.78 284 LEU A N 1
ATOM 2333 C CA . LEU A 1 284 ? -20.266 42.978 41.562 1.00 31.78 284 LEU A CA 1
ATOM 2334 C C . LEU A 1 284 ? -20.069 44.496 41.395 1.00 31.78 284 LEU A C 1
ATOM 2336 O O . LEU A 1 284 ? -19.183 45.049 42.043 1.00 31.78 284 LEU A O 1
ATOM 2340 N N . TYR A 1 285 ? -20.914 45.134 40.578 1.00 35.34 285 TYR A N 1
ATOM 2341 C CA . TYR A 1 285 ? -21.907 46.165 40.944 1.00 35.34 285 TYR A CA 1
ATOM 2342 C C . TYR A 1 285 ? -22.831 46.429 39.750 1.00 35.34 285 TYR A C 1
ATOM 2344 O O . TYR A 1 285 ? -22.308 46.588 38.626 1.00 35.34 285 TYR A O 1
#

Sequence (285 aa):
MVLMEYFWSYLEKERSNVALNSVLDSQSKFDEISNKLVKVFKNTGNFINDLVGNEPLALPHTLWFGILDLAQNLIHISTRKSTHGLCYYLAIESLNRAPNSFIQFKAIEILFHLHNINNQMFSIIEIDFDQYIQKLNETDSTTDVSEKEKFKNLLMFVRKKCADDFNPLNCNIEKRNRRGKGKEILEMIANEMTCPIDNEPTDQLCVLKCQHILSFNNLIKLKQKNCPKCRENFEDNDIRYLPLNVIYKYLYPQFFEAGHILTSFEIENLTNNQYDSDPDKLTLY

Solvent-accessible surface area (backbone atoms only — not comparable to full-atom values): 16962 Å² total; per-residue (Å²): 103,65,68,54,29,51,46,48,48,51,47,55,51,54,51,62,51,52,81,74,52,86,88,64,81,52,56,59,58,52,52,49,50,54,55,49,47,53,60,39,68,79,55,81,89,74,65,78,72,72,71,70,66,92,62,87,79,74,57,82,62,54,66,55,47,48,48,51,51,50,45,44,52,47,50,76,77,48,86,50,64,33,55,46,34,53,45,48,53,52,26,53,55,40,44,79,62,40,94,45,68,72,46,31,50,54,21,51,45,45,50,51,54,50,25,67,76,36,48,82,68,39,51,55,56,63,56,52,50,53,52,50,50,50,56,45,63,78,69,68,77,84,83,81,80,55,68,45,56,56,49,52,47,48,52,54,51,46,52,51,55,48,57,74,74,44,78,84,85,75,80,79,82,72,94,64,88,86,80,68,53,66,54,58,43,51,48,46,38,39,63,74,38,31,18,86,83,77,71,30,58,48,39,38,38,30,36,38,77,87,69,51,62,34,31,50,71,59,58,70,68,48,92,57,63,43,40,93,85,80,61,53,73,57,56,79,89,40,51,47,79,40,69,26,54,55,50,38,64,72,42,42,68,58,36,41,78,70,65,51,45,80,50,75,69,55,51,50,52,59,57,61,68,69,70,79,71,84,81,86,87,85,77,90,130

Organism: NCBI:txid588596

Radius of gyration: 24.32 Å; Cα contacts (8 Å, |Δi|>4): 272; chains: 1; bounding box: 57×68×79 Å

Foldseek 3Di:
DQLLLVLLVVLVVLLVVPVVDDDDPLQVVVLVLLVVVLVCVVPDDDCVVVVPPPDPRPHPPVVNLVSLVVLLVCLVVDPQLLSLLSNLLSLLVQCVRPPGVSSVLSSLLSLVSSCQVPVPLSVCSVVSLVVSLVVQVVPDDDDDQRVSNSSVSSNVVSVVVNPVVDDPPDPPPDDDDDPDRNLVSLVSNQVVQDQPVVQAGDQKWKQALVRHIHGPVVCVVDPAQADPPPRHHGDPVRIDMRGNNSVCVSCVVVCVVSVRDDDPVVVVVVVVVVPPPDDDDDDDD